Protein AF-A0A1Q7KGK0-F1 (afdb_monomer_lite)

Secondary structure (DSSP, 8-state):
-HHHHHHHHTTTTSSSPPP-PPTT--HHHHHHHHHHHHHHHHHHTTSSSEEEEPPHHHHHHHHHHHHHS-TTTS---EEEEEEEEEETTEEEEEEEEEE-SSSS--GGGG-HHHHHHHHHTT-EEEEEEEE----TTS----SS--HHHHHHHHHHHHHH---EEEEE-SSEEEEEETTGGGGS---

Structure (mmCIF, N/CA/C/O backbone):
data_AF-A0A1Q7KGK0-F1
#
_entry.id   AF-A0A1Q7KGK0-F1
#
loop_
_atom_site.group_PDB
_atom_site.id
_atom_site.type_symbol
_atom_site.label_atom_id
_atom_site.label_alt_id
_atom_site.label_comp_id
_atom_site.label_asym_id
_atom_site.label_entity_id
_atom_site.label_seq_id
_atom_site.pdbx_PDB_ins_code
_atom_site.Cartn_x
_atom_site.Cartn_y
_atom_site.Cartn_z
_atom_site.occupancy
_atom_site.B_iso_or_equiv
_atom_site.auth_seq_id
_atom_site.auth_comp_id
_atom_site.auth_asym_id
_atom_site.auth_atom_id
_atom_site.pdbx_PDB_model_num
ATOM 1 N N . MET A 1 1 ? 0.366 -22.946 -4.680 1.00 57.34 1 MET A N 1
ATOM 2 C CA . MET A 1 1 ? 1.696 -23.559 -4.911 1.00 57.34 1 MET A CA 1
ATOM 3 C C . MET A 1 1 ? 2.312 -23.062 -6.219 1.00 57.34 1 MET A C 1
ATOM 5 O O . MET A 1 1 ? 3.411 -22.537 -6.156 1.00 57.34 1 MET A O 1
ATOM 9 N N . ALA A 1 2 ? 1.596 -23.115 -7.354 1.00 75.25 2 ALA A N 1
ATOM 10 C CA . ALA A 1 2 ? 2.107 -22.669 -8.661 1.00 75.25 2 ALA A CA 1
ATOM 11 C C . ALA A 1 2 ? 2.551 -21.191 -8.713 1.00 75.25 2 ALA A C 1
ATOM 13 O O . ALA A 1 2 ? 3.660 -20.927 -9.153 1.00 75.25 2 ALA A O 1
ATOM 14 N N . TYR A 1 3 ? 1.754 -20.249 -8.180 1.00 74.06 3 TYR A N 1
ATOM 15 C CA . TYR A 1 3 ? 2.103 -18.814 -8.176 1.00 74.06 3 TYR A CA 1
ATOM 16 C C . TYR A 1 3 ? 3.475 -18.539 -7.546 1.00 74.06 3 TYR A C 1
ATOM 18 O O . TYR A 1 3 ? 4.350 -17.968 -8.183 1.00 74.06 3 TYR A O 1
ATOM 26 N N . ARG A 1 4 ? 3.695 -19.018 -6.314 1.00 76.31 4 ARG A N 1
ATOM 27 C CA . ARG A 1 4 ? 4.950 -18.804 -5.575 1.00 76.31 4 ARG A CA 1
ATOM 28 C C . ARG A 1 4 ? 6.170 -19.429 -6.257 1.00 76.31 4 ARG A C 1
ATOM 30 O O . ARG A 1 4 ? 7.258 -18.890 -6.120 1.00 76.31 4 ARG A O 1
ATOM 37 N N . ALA A 1 5 ? 6.006 -20.569 -6.925 1.00 81.12 5 ALA A N 1
ATOM 38 C CA . ALA A 1 5 ? 7.095 -21.188 -7.672 1.00 81.12 5 ALA A CA 1
ATOM 39 C C . ALA A 1 5 ? 7.421 -20.377 -8.935 1.00 81.12 5 ALA A C 1
ATOM 41 O O . ALA A 1 5 ? 8.572 -20.013 -9.130 1.00 81.12 5 ALA A O 1
ATOM 42 N N . ALA A 1 6 ? 6.401 -20.010 -9.715 1.00 77.56 6 ALA A N 1
ATOM 43 C CA . ALA A 1 6 ? 6.576 -19.262 -10.957 1.00 77.56 6 ALA A CA 1
ATOM 44 C C . ALA A 1 6 ? 7.206 -17.884 -10.726 1.00 77.56 6 ALA A C 1
ATOM 46 O O . ALA A 1 6 ? 8.175 -17.536 -11.385 1.00 77.56 6 ALA A O 1
ATOM 47 N N . ILE A 1 7 ? 6.720 -17.114 -9.7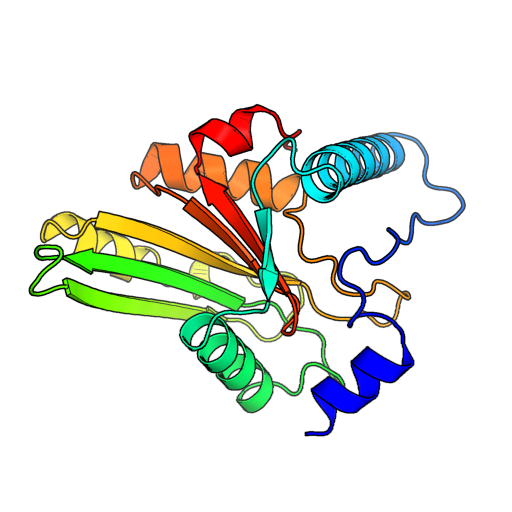46 1.00 78.62 7 ILE A N 1
ATOM 48 C CA . ILE A 1 7 ? 7.296 -15.783 -9.518 1.00 78.62 7 ILE A CA 1
ATOM 49 C C . ILE A 1 7 ? 8.686 -15.838 -8.860 1.00 78.62 7 ILE A C 1
ATOM 51 O O . ILE A 1 7 ? 9.450 -14.891 -8.997 1.00 78.62 7 ILE A O 1
ATOM 55 N N . ARG A 1 8 ? 9.046 -16.961 -8.214 1.00 83.50 8 ARG A N 1
ATOM 56 C CA . ARG A 1 8 ? 10.419 -17.219 -7.750 1.00 83.50 8 ARG A CA 1
ATOM 57 C C . ARG A 1 8 ? 11.384 -17.463 -8.912 1.00 83.50 8 ARG A C 1
ATOM 59 O O . ARG A 1 8 ? 12.517 -17.018 -8.875 1.00 83.50 8 ARG A O 1
ATOM 66 N N . GLU A 1 9 ? 10.958 -18.182 -9.946 1.00 83.00 9 GLU A N 1
ATOM 67 C CA . GLU A 1 9 ? 11.803 -18.401 -11.131 1.00 83.00 9 GLU A CA 1
ATOM 68 C C . GLU A 1 9 ? 12.126 -17.089 -11.864 1.00 83.00 9 GLU A C 1
ATOM 70 O O . GLU A 1 9 ? 13.158 -16.988 -12.523 1.00 83.00 9 GLU A 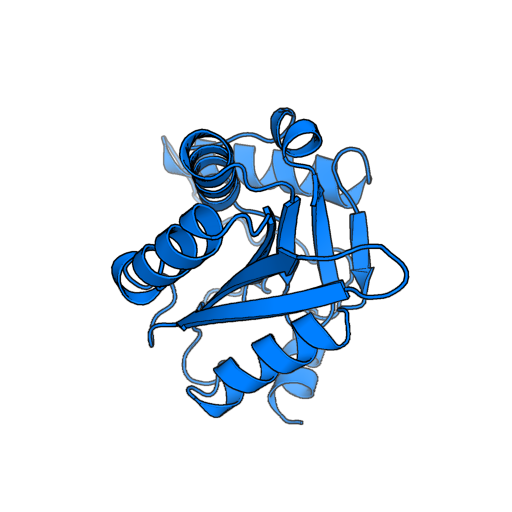O 1
ATOM 75 N N . GLU A 1 10 ? 11.270 -16.078 -11.715 1.00 79.06 10 GLU A N 1
ATOM 76 C CA . GLU A 1 10 ? 11.425 -14.763 -12.338 1.00 79.06 10 GLU A CA 1
ATOM 77 C C . GLU A 1 10 ? 12.155 -13.726 -11.456 1.00 79.06 10 GLU A C 1
ATOM 79 O O . GLU A 1 10 ? 12.382 -12.608 -11.913 1.00 79.06 10 GLU A O 1
ATOM 84 N N . GLY A 1 11 ? 12.538 -14.064 -10.216 1.00 82.12 11 GLY A N 1
ATOM 85 C CA . GLY A 1 11 ? 13.251 -13.154 -9.305 1.00 82.12 11 GLY A CA 1
ATOM 86 C C . GLY A 1 11 ? 12.351 -12.198 -8.509 1.00 82.12 11 GLY A C 1
ATOM 87 O O . GLY A 1 11 ? 12.836 -11.288 -7.838 1.00 82.12 11 GLY A O 1
ATOM 88 N N . ALA A 1 12 ? 11.025 -12.363 -8.555 1.00 80.38 12 ALA A N 1
ATOM 89 C CA . ALA A 1 12 ? 10.094 -11.528 -7.786 1.00 80.38 12 ALA A CA 1
ATOM 90 C C . ALA A 1 12 ? 10.065 -11.872 -6.282 1.00 80.38 12 ALA A C 1
ATOM 92 O O . ALA A 1 12 ? 9.491 -11.140 -5.473 1.00 80.38 12 ALA A O 1
ATOM 93 N N . GLU A 1 13 ? 10.678 -12.986 -5.886 1.00 84.75 13 GLU A N 1
ATOM 94 C CA . GLU A 1 13 ? 10.977 -13.324 -4.498 1.00 84.75 13 GLU A CA 1
ATOM 95 C C . GLU A 1 13 ? 12.211 -12.594 -3.959 1.00 84.75 13 GLU A C 1
ATOM 97 O O . GLU A 1 13 ? 12.557 -12.775 -2.793 1.00 84.75 13 GLU A O 1
ATOM 102 N N . GLU A 1 14 ? 12.902 -11.789 -4.763 1.00 89.06 14 GLU A N 1
ATOM 103 C CA . GLU A 1 14 ? 13.926 -10.909 -4.224 1.00 89.06 14 GLU A CA 1
ATOM 104 C C . GLU A 1 14 ? 13.301 -9.917 -3.239 1.00 89.06 14 GLU A C 1
ATOM 106 O O . GLU A 1 14 ? 12.181 -9.433 -3.405 1.00 89.06 14 GLU A O 1
ATOM 111 N N . ARG A 1 15 ? 14.051 -9.572 -2.188 1.00 88.56 15 ARG A N 1
ATOM 112 C CA . ARG A 1 15 ? 13.614 -8.538 -1.241 1.00 88.56 15 ARG A CA 1
ATOM 113 C C . ARG A 1 15 ? 13.568 -7.150 -1.896 1.00 88.56 15 ARG A C 1
ATOM 115 O O . ARG A 1 15 ? 12.776 -6.314 -1.472 1.00 88.56 15 ARG A O 1
ATOM 122 N N . TYR A 1 16 ? 14.421 -6.916 -2.895 1.00 92.00 16 TYR A N 1
ATOM 123 C CA . TYR A 1 16 ? 14.601 -5.632 -3.579 1.00 92.00 16 TYR A CA 1
ATOM 124 C C . TYR A 1 16 ? 14.643 -5.820 -5.108 1.00 92.00 16 TYR A C 1
ATOM 126 O O . TYR A 1 16 ? 15.679 -5.554 -5.722 1.00 92.00 16 TYR A O 1
ATOM 134 N N . PRO A 1 17 ? 13.553 -6.297 -5.736 1.00 89.06 17 PRO A N 1
ATOM 135 C CA . PRO A 1 17 ? 13.549 -6.573 -7.166 1.00 89.06 17 PRO A CA 1
ATOM 136 C C . PRO A 1 17 ? 13.798 -5.287 -7.966 1.00 89.06 17 PRO A C 1
ATOM 138 O O . PRO A 1 17 ? 13.355 -4.194 -7.591 1.00 89.06 17 PRO A O 1
ATOM 141 N N . ALA A 1 18 ? 14.524 -5.403 -9.075 1.00 86.38 18 ALA A N 1
ATOM 142 C CA . ALA A 1 18 ? 14.851 -4.255 -9.913 1.00 86.38 18 ALA A CA 1
ATOM 143 C C . ALA A 1 18 ? 13.594 -3.650 -10.567 1.00 86.38 18 ALA A C 1
ATOM 145 O O . ALA A 1 18 ? 12.710 -4.359 -11.049 1.00 86.38 18 ALA A O 1
ATOM 146 N N . LEU A 1 19 ? 13.539 -2.317 -10.635 1.00 85.06 19 LEU A N 1
ATOM 147 C CA . LEU A 1 19 ? 12.501 -1.614 -11.386 1.00 85.06 19 LEU A CA 1
ATOM 148 C C . LEU A 1 19 ? 12.754 -1.758 -12.888 1.00 85.06 19 LEU A C 1
ATOM 150 O O . LEU A 1 19 ? 13.744 -1.242 -13.410 1.00 85.06 19 LEU A O 1
ATOM 154 N N . ALA A 1 20 ? 11.834 -2.420 -13.588 1.00 82.12 20 ALA A N 1
ATOM 155 C CA . ALA A 1 20 ? 11.858 -2.535 -15.041 1.00 82.12 20 ALA A CA 1
ATOM 156 C C . ALA A 1 20 ? 11.427 -1.208 -15.693 1.00 82.12 20 ALA A C 1
ATOM 158 O O . ALA A 1 20 ? 10.261 -1.015 -16.035 1.00 82.12 20 ALA A O 1
ATOM 159 N N . VAL A 1 21 ? 12.367 -0.271 -15.849 1.00 80.06 21 VAL A N 1
ATOM 160 C CA . VAL A 1 21 ? 12.117 1.001 -16.542 1.00 80.06 21 VAL A CA 1
ATOM 161 C C . VAL A 1 21 ? 12.087 0.761 -18.061 1.00 80.06 21 VAL A C 1
ATOM 163 O O . VAL A 1 21 ? 13.085 0.287 -18.611 1.00 80.06 21 VAL A O 1
ATOM 166 N N . PRO A 1 22 ? 10.995 1.102 -18.773 1.00 78.50 22 PRO A N 1
ATOM 167 C CA . PRO A 1 22 ? 10.908 0.903 -20.217 1.00 78.50 22 PRO A CA 1
ATOM 168 C C . PRO A 1 22 ? 11.978 1.686 -20.988 1.00 78.50 22 PRO A C 1
ATOM 170 O O . PRO A 1 22 ? 12.167 2.891 -20.784 1.00 78.50 22 PRO A O 1
ATOM 173 N N . THR A 1 23 ? 12.637 1.025 -21.940 1.00 73.94 23 THR A N 1
ATOM 174 C CA . THR A 1 23 ? 13.551 1.672 -22.887 1.00 73.94 23 THR A CA 1
ATOM 175 C C . THR A 1 23 ? 12.777 2.661 -23.764 1.00 73.94 23 THR A C 1
ATOM 177 O O . THR A 1 23 ? 11.865 2.289 -24.494 1.00 73.94 23 THR A O 1
ATOM 180 N N . GLY A 1 24 ? 13.128 3.949 -23.685 1.00 71.56 24 GLY A N 1
ATOM 181 C CA . GLY A 1 24 ? 12.485 5.012 -24.471 1.00 71.56 24 GLY A CA 1
ATOM 182 C C . GLY A 1 24 ? 11.398 5.812 -23.743 1.00 71.56 24 GLY A C 1
ATOM 183 O O . GLY A 1 24 ? 10.710 6.612 -24.381 1.00 71.56 24 GLY A O 1
ATOM 184 N N . ALA A 1 25 ? 11.248 5.656 -22.423 1.00 73.81 25 ALA A N 1
ATOM 185 C CA . ALA A 1 25 ? 10.424 6.571 -21.635 1.00 73.81 25 ALA A CA 1
ATOM 186 C C . ALA A 1 25 ? 10.874 8.031 -21.853 1.00 73.81 25 ALA A C 1
ATOM 188 O O . ALA A 1 25 ? 12.032 8.381 -21.631 1.00 73.81 25 ALA A O 1
ATOM 189 N N . SER A 1 26 ? 9.955 8.888 -22.298 1.00 74.88 26 SER A N 1
ATOM 190 C CA . SER A 1 26 ? 10.211 10.303 -22.588 1.00 74.88 26 SER A CA 1
ATOM 191 C C . SER A 1 26 ? 9.050 11.182 -22.117 1.00 74.88 26 SER A C 1
ATOM 193 O O . SER A 1 26 ? 7.959 10.686 -21.818 1.00 74.88 26 SER A O 1
ATOM 195 N N . GLY A 1 27 ? 9.294 12.491 -22.010 1.00 79.44 27 GLY A N 1
ATOM 196 C CA . GLY A 1 27 ? 8.279 13.458 -21.586 1.00 79.44 27 GLY A CA 1
ATOM 197 C C . GLY A 1 27 ? 7.680 13.133 -20.203 1.00 79.44 27 GLY A C 1
ATOM 198 O O . GLY A 1 27 ? 8.406 12.660 -19.327 1.00 79.44 27 GLY A O 1
ATOM 199 N N . PRO A 1 28 ? 6.366 13.340 -19.995 1.00 75.94 28 PRO A N 1
ATOM 200 C CA . PRO A 1 28 ? 5.701 13.099 -18.708 1.00 75.94 28 PRO A CA 1
ATOM 201 C C . PRO A 1 28 ? 5.858 11.672 -18.164 1.00 75.94 28 PRO A C 1
ATOM 203 O O . PRO A 1 28 ? 5.928 11.481 -16.952 1.00 75.94 28 PRO A O 1
ATOM 206 N N . ASN A 1 29 ? 5.976 10.671 -19.041 1.00 81.25 29 ASN A N 1
ATOM 207 C CA . ASN A 1 29 ? 6.182 9.283 -18.623 1.00 81.25 29 ASN A CA 1
ATOM 208 C C . ASN A 1 29 ? 7.568 9.083 -17.997 1.00 81.25 29 ASN A C 1
ATOM 210 O O . ASN A 1 29 ? 7.702 8.325 -17.043 1.00 81.25 29 ASN A O 1
ATOM 214 N N . ALA A 1 30 ? 8.600 9.781 -18.485 1.00 86.38 30 ALA A N 1
ATOM 215 C CA . ALA A 1 30 ? 9.936 9.712 -17.890 1.00 86.38 30 ALA A CA 1
ATOM 216 C C . ALA A 1 30 ? 9.971 10.296 -16.470 1.00 86.38 30 ALA A C 1
ATOM 218 O O . ALA A 1 30 ? 10.713 9.805 -15.619 1.00 86.38 30 ALA A O 1
ATOM 219 N N . ASP A 1 31 ? 9.161 11.322 -16.202 1.00 89.31 31 ASP A N 1
ATOM 220 C CA . ASP A 1 31 ? 9.062 11.916 -14.870 1.00 89.31 31 ASP A CA 1
ATOM 221 C C . ASP A 1 31 ? 8.403 10.964 -13.867 1.00 89.31 31 ASP A C 1
ATOM 223 O O . ASP A 1 31 ? 8.865 10.885 -12.730 1.00 89.31 31 ASP A O 1
ATOM 227 N N . VAL A 1 32 ? 7.389 10.197 -14.292 1.00 90.88 32 VAL A N 1
ATOM 228 C CA . VAL A 1 32 ? 6.800 9.127 -13.469 1.00 90.88 32 VAL A CA 1
ATOM 229 C C . VAL A 1 32 ? 7.876 8.112 -13.097 1.00 90.88 32 VAL A C 1
ATOM 231 O O . VAL A 1 32 ? 8.134 7.920 -11.917 1.00 90.88 32 VAL A O 1
ATOM 234 N N . TRP A 1 33 ? 8.596 7.544 -14.071 1.00 91.12 33 TRP A N 1
ATOM 235 C CA . TRP A 1 33 ? 9.630 6.537 -13.785 1.00 91.12 33 TRP A CA 1
ATOM 236 C C . TRP A 1 33 ? 10.780 7.059 -12.918 1.00 91.12 33 TRP A C 1
ATOM 238 O O . TRP A 1 33 ? 11.342 6.304 -12.121 1.00 91.12 33 TRP A O 1
ATOM 248 N N . ARG A 1 34 ? 11.135 8.344 -13.041 1.00 93.00 34 ARG A N 1
ATOM 249 C CA . ARG A 1 34 ? 12.127 8.983 -12.162 1.00 93.00 34 ARG A CA 1
ATOM 250 C C . ARG A 1 34 ? 11.634 9.036 -10.719 1.00 93.00 34 ARG A C 1
ATOM 252 O O . ARG A 1 34 ? 12.421 8.821 -9.799 1.00 93.00 34 ARG A O 1
ATOM 259 N N . ASP A 1 35 ? 10.355 9.324 -10.529 1.00 95.25 35 ASP A N 1
ATOM 260 C CA . ASP A 1 35 ? 9.739 9.401 -9.212 1.00 95.25 35 ASP A CA 1
ATOM 261 C C . ASP A 1 35 ? 9.512 8.010 -8.605 1.00 95.25 35 ASP A C 1
ATOM 263 O O . ASP A 1 35 ? 9.795 7.829 -7.423 1.00 95.25 35 ASP A O 1
ATOM 267 N N . GLU A 1 36 ? 9.134 7.015 -9.415 1.00 94.62 36 GLU A N 1
ATOM 268 C CA . GLU A 1 36 ? 9.095 5.602 -9.005 1.00 94.62 36 GLU A CA 1
ATOM 269 C C . GLU A 1 36 ? 10.479 5.118 -8.553 1.00 94.62 36 GLU A C 1
ATOM 271 O O . GLU A 1 36 ? 10.637 4.553 -7.473 1.00 94.62 36 GLU A O 1
ATOM 276 N N . SER A 1 37 ? 11.520 5.415 -9.340 1.00 94.94 37 SER A N 1
ATOM 277 C CA . SER A 1 37 ? 12.903 5.065 -8.988 1.00 94.94 37 SER A CA 1
ATOM 278 C C . SER A 1 37 ? 13.348 5.735 -7.685 1.00 94.94 37 SER A C 1
ATOM 280 O O . SER A 1 37 ? 14.022 5.111 -6.870 1.00 94.94 37 SER A O 1
ATOM 282 N N . PHE A 1 38 ? 12.962 6.998 -7.473 1.00 96.56 38 PHE A N 1
ATOM 283 C CA . PHE A 1 38 ? 13.249 7.726 -6.238 1.00 96.56 38 PHE A CA 1
ATOM 284 C C . PHE A 1 38 ? 12.552 7.094 -5.025 1.00 96.56 38 PHE A C 1
ATOM 286 O O . PHE A 1 38 ? 13.185 6.910 -3.987 1.00 96.56 38 PHE A O 1
ATOM 293 N N . ASN A 1 39 ? 11.272 6.735 -5.153 1.00 97.62 39 ASN A N 1
ATOM 294 C CA . ASN A 1 39 ? 10.523 6.078 -4.082 1.00 97.62 39 ASN A CA 1
ATOM 295 C C . ASN A 1 39 ? 11.127 4.713 -3.730 1.00 97.62 39 ASN A C 1
ATOM 297 O O . ASN A 1 39 ? 11.331 4.424 -2.549 1.00 97.62 39 ASN A O 1
ATOM 301 N N . ASN A 1 40 ? 11.479 3.917 -4.744 1.00 96.38 40 ASN A N 1
ATOM 302 C CA . ASN A 1 40 ? 12.128 2.621 -4.559 1.00 96.38 40 ASN A CA 1
ATOM 303 C C . ASN A 1 40 ? 13.476 2.756 -3.847 1.00 96.38 40 ASN A C 1
ATOM 305 O O . ASN A 1 40 ? 13.731 2.011 -2.908 1.00 96.38 40 ASN A O 1
ATOM 309 N N . ASP A 1 41 ? 14.316 3.724 -4.229 1.00 96.94 41 ASP A N 1
ATOM 310 C CA . ASP A 1 41 ? 15.611 3.949 -3.572 1.00 96.94 41 ASP A CA 1
ATOM 311 C C . ASP A 1 41 ? 15.448 4.291 -2.080 1.00 96.94 41 ASP A C 1
ATOM 313 O O . ASP A 1 41 ? 16.135 3.712 -1.235 1.00 96.94 41 ASP A O 1
ATOM 317 N N . LEU A 1 42 ? 14.493 5.163 -1.731 1.00 97.94 42 LEU A N 1
ATOM 318 C CA . LEU A 1 42 ? 14.215 5.498 -0.330 1.00 97.94 42 LEU A CA 1
ATOM 319 C C . LEU A 1 42 ? 13.705 4.294 0.473 1.00 97.94 42 LEU A C 1
ATOM 321 O O . LEU A 1 42 ? 14.150 4.086 1.605 1.00 97.94 42 LEU A O 1
ATOM 325 N N . ALA A 1 43 ? 12.801 3.496 -0.100 1.00 97.31 43 ALA A N 1
ATOM 326 C CA . ALA A 1 43 ? 12.266 2.305 0.554 1.00 97.31 43 ALA A CA 1
ATOM 327 C C . ALA A 1 43 ? 13.333 1.207 0.711 1.00 97.31 43 ALA A C 1
ATOM 329 O O . ALA A 1 43 ? 13.487 0.635 1.790 1.00 97.31 43 ALA A O 1
ATOM 330 N N . TYR A 1 44 ? 14.123 0.938 -0.332 1.00 96.94 44 TYR A N 1
ATOM 331 C CA . TYR A 1 44 ? 15.149 -0.113 -0.335 1.00 96.94 44 TYR A CA 1
ATOM 332 C C . TYR A 1 44 ? 16.302 0.189 0.623 1.00 96.94 44 TYR A C 1
ATOM 334 O O . TYR A 1 44 ? 16.864 -0.727 1.225 1.00 96.94 44 TYR A O 1
ATOM 342 N N . ARG A 1 45 ? 16.629 1.471 0.826 1.00 96.12 45 ARG A N 1
ATOM 343 C CA . ARG A 1 45 ? 17.607 1.907 1.835 1.00 96.12 45 ARG A CA 1
ATOM 344 C C . ARG A 1 45 ? 17.044 1.954 3.258 1.00 96.12 45 ARG A C 1
ATOM 346 O O . ARG A 1 45 ? 17.801 2.238 4.181 1.00 96.12 45 ARG A O 1
ATOM 353 N N . GLY A 1 46 ? 15.744 1.708 3.443 1.00 95.94 46 GLY A N 1
ATOM 354 C CA . GLY A 1 46 ? 15.073 1.811 4.742 1.00 95.94 46 GLY A CA 1
ATOM 355 C C . GLY A 1 46 ? 14.976 3.245 5.270 1.00 95.94 46 GLY A C 1
ATOM 356 O O . GLY A 1 46 ? 14.894 3.446 6.478 1.00 95.94 46 GLY A O 1
ATOM 357 N N . VAL A 1 47 ? 15.028 4.247 4.385 1.00 97.50 47 VAL A N 1
ATOM 358 C CA . VAL A 1 47 ? 14.840 5.661 4.756 1.00 97.50 47 VAL A CA 1
ATOM 359 C C . VAL A 1 47 ? 13.360 5.960 4.996 1.00 97.50 47 VAL A C 1
ATOM 361 O O . VAL A 1 47 ? 13.029 6.776 5.852 1.00 97.50 47 VAL A O 1
ATOM 364 N N . VAL A 1 48 ? 12.474 5.301 4.244 1.00 97.62 48 VAL A N 1
ATOM 365 C CA . VAL A 1 48 ? 11.020 5.386 4.409 1.00 97.62 48 VAL A CA 1
ATOM 366 C C . VAL A 1 48 ? 10.456 3.984 4.557 1.00 97.62 48 VAL A C 1
ATOM 368 O O . VAL A 1 48 ? 10.659 3.155 3.670 1.00 97.62 48 VAL A O 1
ATOM 371 N N . GLY A 1 49 ? 9.701 3.746 5.631 1.00 97.19 49 GLY A N 1
ATOM 372 C CA . GLY A 1 49 ? 9.073 2.455 5.882 1.00 97.19 49 GLY A CA 1
ATOM 373 C C . GLY A 1 49 ? 10.074 1.311 6.024 1.00 97.19 49 GLY A C 1
ATOM 374 O O . GLY A 1 49 ? 11.282 1.500 6.177 1.00 97.19 49 GLY A O 1
ATOM 375 N N . ALA A 1 50 ? 9.554 0.091 5.962 1.00 97.56 50 ALA A N 1
ATOM 376 C CA . ALA A 1 50 ? 10.364 -1.116 5.984 1.00 97.56 50 ALA A CA 1
ATOM 377 C C . ALA A 1 50 ? 9.800 -2.171 5.036 1.00 97.56 50 ALA A C 1
ATOM 379 O O . ALA A 1 50 ? 8.592 -2.385 4.989 1.00 97.56 50 ALA A O 1
ATOM 380 N N . ILE A 1 51 ? 10.689 -2.874 4.329 1.00 97.69 51 ILE A N 1
ATOM 381 C CA . ILE A 1 51 ? 10.343 -4.065 3.547 1.00 97.69 51 ILE A CA 1
ATOM 382 C C . ILE A 1 51 ? 10.707 -5.297 4.364 1.00 97.69 51 ILE A C 1
ATOM 384 O O . ILE A 1 51 ? 11.887 -5.537 4.649 1.00 97.69 51 ILE A O 1
ATOM 388 N N . GLY A 1 52 ? 9.705 -6.088 4.728 1.00 96.50 52 GLY A N 1
ATOM 389 C CA . GLY A 1 52 ? 9.860 -7.330 5.482 1.00 96.50 52 GLY A CA 1
ATOM 390 C C . GLY A 1 52 ? 9.115 -8.496 4.833 1.00 96.50 52 GLY A C 1
ATOM 391 O O . GLY A 1 52 ? 8.377 -8.289 3.870 1.00 96.50 52 GLY A O 1
ATOM 392 N N . PRO A 1 53 ? 9.308 -9.732 5.327 1.00 95.81 53 PRO A N 1
ATOM 393 C CA . PRO A 1 53 ? 8.486 -10.864 4.914 1.00 95.81 53 PRO A CA 1
ATOM 394 C C . PRO A 1 53 ? 6.997 -10.561 5.104 1.00 95.81 53 PRO A C 1
ATOM 396 O O . PRO A 1 53 ? 6.609 -9.887 6.059 1.00 95.81 53 PRO A O 1
ATOM 399 N N . ILE A 1 54 ? 6.166 -11.073 4.200 1.00 94.69 54 ILE A N 1
ATOM 400 C CA . ILE A 1 54 ? 4.711 -10.937 4.270 1.00 94.69 54 ILE A CA 1
ATOM 401 C C . ILE A 1 54 ? 4.169 -11.470 5.603 1.00 94.69 54 ILE A C 1
ATOM 403 O O . ILE A 1 54 ? 4.588 -12.526 6.084 1.00 94.69 54 ILE A O 1
ATOM 407 N N . THR A 1 55 ? 3.223 -10.744 6.201 1.00 95.75 55 THR A N 1
ATOM 408 C CA . THR A 1 55 ? 2.561 -11.196 7.431 1.00 95.75 55 THR A CA 1
ATOM 409 C C . THR A 1 55 ? 1.516 -12.275 7.130 1.00 95.75 55 THR A C 1
ATOM 411 O O . THR A 1 55 ? 1.070 -12.426 5.992 1.00 95.75 55 THR A O 1
ATOM 414 N N . CYS A 1 56 ? 1.087 -13.033 8.146 1.00 96.25 56 CYS A N 1
ATOM 415 C CA . CYS A 1 56 ? 0.085 -14.088 7.957 1.00 96.25 56 CYS A CA 1
ATOM 416 C C . CYS A 1 56 ? -1.229 -13.554 7.367 1.00 96.25 56 CYS A C 1
ATOM 418 O O . CYS A 1 56 ? -1.777 -14.171 6.457 1.00 96.25 56 CYS A O 1
ATOM 420 N N . LEU A 1 57 ? -1.720 -12.408 7.854 1.00 95.88 57 LEU A N 1
ATOM 421 C CA . LEU A 1 57 ? -2.960 -11.817 7.351 1.00 95.88 57 LEU A CA 1
ATOM 422 C C . LEU A 1 57 ? -2.799 -11.335 5.903 1.00 95.88 57 LEU A C 1
ATOM 424 O O . LEU A 1 57 ? -3.616 -11.690 5.057 1.00 95.88 57 LEU A O 1
ATOM 428 N N . ASP A 1 58 ? -1.715 -10.623 5.588 1.00 96.12 58 ASP A N 1
ATOM 429 C CA . ASP A 1 58 ? -1.450 -10.156 4.220 1.00 96.12 58 ASP A CA 1
ATOM 430 C C . ASP A 1 58 ? -1.344 -11.342 3.240 1.00 96.12 58 ASP A C 1
ATOM 432 O O . ASP A 1 58 ? -1.869 -11.294 2.128 1.00 96.12 58 ASP A O 1
ATOM 436 N N . ALA A 1 59 ? -0.731 -12.453 3.672 1.00 95.12 59 ALA A N 1
ATOM 437 C CA . ALA A 1 59 ? -0.622 -13.675 2.879 1.00 95.12 59 ALA A CA 1
ATOM 438 C C . ALA A 1 59 ? -1.976 -14.357 2.636 1.00 95.12 59 ALA A C 1
ATOM 440 O O . ALA A 1 59 ? -2.195 -14.880 1.542 1.00 95.12 59 ALA A O 1
ATOM 441 N N . LEU A 1 60 ? -2.879 -14.349 3.622 1.00 96.12 60 LEU A N 1
ATOM 442 C CA . LEU A 1 60 ? -4.242 -14.863 3.463 1.00 96.12 60 LEU A CA 1
ATOM 443 C C . LEU A 1 60 ? -5.044 -14.015 2.472 1.00 96.12 60 LEU A C 1
ATOM 445 O O . LEU A 1 60 ? -5.713 -14.570 1.605 1.00 96.12 60 LEU A O 1
ATOM 449 N N . LEU A 1 61 ? -4.933 -12.687 2.550 1.00 96.38 61 LEU A N 1
ATOM 450 C CA . LEU A 1 61 ? -5.618 -11.766 1.636 1.00 96.38 61 LEU A CA 1
ATOM 451 C C . LEU A 1 61 ? -5.084 -11.893 0.205 1.00 96.38 61 LEU A C 1
ATOM 453 O O . LEU A 1 61 ? -5.859 -11.968 -0.746 1.00 96.38 61 LEU A O 1
ATOM 457 N N . PHE A 1 62 ? -3.767 -12.028 0.052 1.00 93.75 62 PHE A N 1
ATOM 458 C CA . PHE A 1 62 ? -3.153 -12.299 -1.244 1.00 93.75 62 PHE A CA 1
ATOM 459 C C . PHE A 1 62 ? -3.606 -13.647 -1.829 1.00 93.75 62 PHE A C 1
ATOM 461 O O . PHE A 1 62 ? -3.925 -13.751 -3.015 1.00 93.75 62 PHE A O 1
ATOM 468 N N . ALA A 1 63 ? -3.659 -14.693 -0.998 1.00 92.44 63 ALA A N 1
ATOM 469 C CA . ALA A 1 63 ? -4.137 -16.008 -1.411 1.00 92.44 63 ALA A CA 1
ATOM 470 C C . ALA A 1 63 ? -5.623 -15.987 -1.800 1.00 92.44 63 ALA A C 1
ATOM 472 O O . ALA A 1 63 ? -5.996 -16.668 -2.755 1.00 92.44 63 ALA A O 1
ATOM 473 N N . GLN A 1 64 ? -6.441 -15.189 -1.107 1.00 94.44 64 GLN A N 1
ATOM 474 C CA . GLN A 1 64 ? -7.853 -14.996 -1.426 1.00 94.44 64 GLN A CA 1
ATOM 475 C C . GLN A 1 64 ? -8.035 -14.414 -2.830 1.00 94.44 64 GLN A C 1
ATOM 477 O O . GLN A 1 64 ? -8.860 -14.922 -3.590 1.00 94.44 64 GLN A O 1
ATOM 482 N N . GLU A 1 65 ? -7.248 -13.402 -3.211 1.00 93.31 65 GLU A N 1
ATOM 483 C CA . GLU A 1 65 ? -7.314 -12.873 -4.576 1.00 93.31 65 GLU A CA 1
ATOM 484 C C . GLU A 1 65 ? -6.865 -13.911 -5.601 1.00 93.31 65 GLU A C 1
ATOM 486 O O . GLU A 1 65 ? -7.575 -14.171 -6.567 1.00 93.31 65 GLU A O 1
ATOM 491 N N . ASN A 1 66 ? -5.740 -14.591 -5.357 1.00 90.31 66 ASN A N 1
ATOM 492 C CA . ASN A 1 66 ? -5.260 -15.623 -6.277 1.00 90.31 66 ASN A CA 1
ATOM 493 C C . ASN A 1 66 ? -6.242 -16.805 -6.429 1.00 90.31 66 ASN A C 1
ATOM 495 O O . ASN A 1 66 ? -6.224 -17.494 -7.447 1.00 90.31 66 ASN A O 1
ATOM 499 N N . ALA A 1 67 ? -7.074 -17.073 -5.418 1.00 91.62 67 ALA A N 1
ATOM 500 C CA . ALA A 1 67 ? -8.133 -18.077 -5.490 1.00 91.62 67 ALA A CA 1
ATOM 501 C C . ALA A 1 67 ? -9.354 -17.593 -6.293 1.00 91.62 67 ALA A C 1
ATOM 503 O O . ALA A 1 67 ? -10.011 -18.408 -6.937 1.00 91.62 67 ALA A O 1
ATOM 504 N N . ARG A 1 68 ? -9.653 -16.285 -6.274 1.00 92.81 68 ARG A N 1
ATOM 505 C CA . ARG A 1 68 ? -10.704 -15.667 -7.103 1.00 92.81 68 ARG A CA 1
ATOM 506 C C . ARG A 1 68 ? -10.287 -15.590 -8.568 1.00 92.81 68 ARG A C 1
ATOM 508 O O . ARG A 1 68 ? -11.070 -15.929 -9.453 1.00 92.81 68 ARG A O 1
ATOM 515 N N . VAL A 1 69 ? -9.067 -15.120 -8.812 1.00 90.81 69 VAL A N 1
ATOM 516 C CA . VAL A 1 69 ? -8.478 -14.930 -10.134 1.00 90.81 69 VAL A CA 1
ATOM 517 C C . VAL A 1 69 ? -7.016 -15.379 -10.084 1.00 90.81 69 VAL A C 1
ATOM 519 O O . VAL A 1 69 ? -6.222 -14.753 -9.383 1.00 90.81 69 VAL A O 1
ATOM 522 N N . PRO A 1 70 ? -6.624 -16.441 -10.815 1.00 89.00 70 PRO A N 1
ATOM 523 C CA . PRO A 1 70 ? -5.232 -16.876 -10.860 1.00 89.00 70 PRO A CA 1
ATOM 524 C C . PRO A 1 70 ? -4.321 -15.764 -11.394 1.00 89.00 70 PRO A C 1
ATOM 526 O O . PRO A 1 70 ? -4.314 -15.466 -12.589 1.00 89.00 70 PRO A O 1
ATOM 529 N N . GLN A 1 71 ? -3.518 -15.165 -10.512 1.00 86.94 71 GLN A N 1
ATOM 530 C CA . GLN A 1 71 ? -2.750 -13.955 -10.835 1.00 86.94 71 GLN A CA 1
ATOM 531 C C . GLN A 1 71 ? -1.628 -14.199 -11.856 1.00 86.94 71 GLN A C 1
ATOM 533 O O . GLN A 1 71 ? -1.189 -13.264 -12.516 1.00 86.94 71 GLN A O 1
ATOM 538 N N . LEU A 1 72 ? -1.179 -15.453 -12.023 1.00 83.94 72 LEU A N 1
ATOM 539 C CA . LEU A 1 72 ? -0.237 -15.814 -13.093 1.00 83.94 72 LEU A CA 1
ATOM 540 C C . LEU A 1 72 ? -0.863 -15.706 -14.487 1.00 83.94 72 LEU A C 1
ATOM 542 O O . LEU A 1 72 ? -0.175 -15.371 -15.446 1.00 83.94 72 LEU A O 1
ATOM 546 N N . GLU A 1 73 ? -2.148 -16.040 -14.601 1.00 86.56 73 GLU A N 1
ATOM 547 C CA . GLU A 1 73 ? -2.864 -16.069 -15.878 1.00 86.56 73 GLU A CA 1
ATOM 548 C C . GLU A 1 73 ? -3.411 -14.687 -16.213 1.00 86.56 73 GLU A C 1
ATOM 550 O O . GLU A 1 73 ? -3.322 -14.219 -17.348 1.00 86.56 73 GLU A O 1
ATOM 555 N N . ARG A 1 74 ? -3.964 -14.025 -15.197 1.00 88.69 74 ARG A N 1
ATOM 556 C CA . ARG A 1 74 ? -4.515 -12.684 -15.295 1.00 88.69 74 ARG A CA 1
ATOM 557 C C . ARG A 1 74 ? -4.037 -11.888 -14.087 1.00 88.69 74 ARG A C 1
ATOM 559 O O . ARG A 1 74 ? -4.630 -12.032 -13.021 1.00 88.69 74 ARG A O 1
ATOM 566 N N . PRO A 1 75 ? -2.983 -11.071 -14.242 1.00 88.62 75 PRO A N 1
ATOM 567 C CA . PRO A 1 75 ? -2.537 -10.162 -13.199 1.00 88.62 75 PRO A CA 1
ATOM 568 C C . PRO A 1 75 ? -3.706 -9.298 -12.714 1.00 88.62 75 PRO A C 1
ATOM 570 O O . PRO A 1 75 ? -4.404 -8.682 -13.523 1.00 88.62 75 PRO A O 1
ATOM 573 N N . THR A 1 76 ? -3.944 -9.289 -11.405 1.00 91.44 76 THR A N 1
ATOM 574 C CA . THR A 1 76 ? -4.999 -8.496 -10.773 1.00 91.44 76 THR A CA 1
ATOM 575 C C . THR A 1 76 ? -4.496 -7.796 -9.533 1.00 91.44 76 THR A C 1
ATOM 577 O O . THR A 1 76 ? -3.547 -8.230 -8.871 1.00 91.44 76 THR A O 1
ATOM 580 N N . GLU A 1 77 ? -5.183 -6.709 -9.220 1.00 92.75 77 GLU A N 1
ATOM 581 C CA . GLU A 1 77 ? -4.961 -5.943 -8.014 1.00 92.75 77 GLU A CA 1
ATOM 582 C C . GLU A 1 77 ? -6.180 -5.999 -7.085 1.00 92.75 77 GLU A C 1
ATOM 584 O O . GLU A 1 77 ? -7.340 -5.985 -7.512 1.00 92.75 77 GLU A O 1
ATOM 589 N N . PHE A 1 78 ? -5.905 -6.040 -5.787 1.00 95.69 78 PHE A N 1
ATOM 590 C CA . PHE A 1 78 ? -6.873 -5.935 -4.711 1.00 95.69 78 PHE A CA 1
ATOM 591 C C . PHE A 1 78 ? -6.454 -4.851 -3.726 1.00 95.69 78 PHE A C 1
ATOM 593 O O . PHE A 1 78 ? -5.299 -4.431 -3.651 1.00 95.69 78 PHE A O 1
ATOM 600 N N . LEU A 1 79 ? -7.414 -4.431 -2.919 1.00 97.19 79 LEU A N 1
ATOM 601 C CA . LEU A 1 79 ? -7.199 -3.583 -1.769 1.00 97.19 79 LEU A CA 1
ATOM 602 C C . LEU A 1 79 ? -7.933 -4.177 -0.571 1.00 97.19 79 LEU A C 1
ATOM 604 O O . LEU A 1 79 ? -9.097 -4.561 -0.665 1.00 97.19 79 LEU A O 1
ATOM 608 N N . ALA A 1 80 ? -7.266 -4.228 0.573 1.00 98.31 80 ALA A N 1
ATOM 609 C CA . ALA A 1 80 ? -7.877 -4.598 1.837 1.00 98.31 80 ALA A CA 1
ATOM 610 C C . ALA A 1 80 ? -7.753 -3.438 2.826 1.00 98.31 80 ALA A C 1
ATOM 612 O O . ALA A 1 80 ? -6.651 -3.059 3.226 1.00 98.31 80 ALA A O 1
ATOM 613 N N . SER A 1 81 ? -8.892 -2.876 3.223 1.00 98.62 81 SER A N 1
ATOM 614 C CA . SER A 1 81 ? -8.956 -1.885 4.294 1.00 98.62 81 SER A CA 1
ATOM 615 C C . SER A 1 81 ? -9.050 -2.624 5.623 1.00 98.62 81 SER A C 1
ATOM 617 O O . SER A 1 81 ? -10.036 -3.321 5.865 1.00 98.62 81 SER A O 1
ATOM 619 N N . VAL A 1 82 ? -8.038 -2.489 6.478 1.00 98.44 82 VAL A N 1
ATOM 620 C CA . VAL A 1 82 ? -8.007 -3.129 7.794 1.00 98.44 82 VAL A CA 1
ATOM 621 C C . VAL A 1 82 ? -8.299 -2.089 8.862 1.00 98.44 82 VAL A C 1
ATOM 623 O O . VAL A 1 82 ? -7.545 -1.132 9.067 1.00 98.44 82 VAL A O 1
ATOM 626 N N . LEU A 1 83 ? -9.427 -2.280 9.534 1.00 98.50 83 LEU A N 1
ATOM 627 C CA . LEU A 1 83 ? -9.872 -1.465 10.649 1.00 98.50 83 LEU A CA 1
ATOM 628 C C . LEU A 1 83 ? -9.689 -2.232 11.947 1.00 98.50 83 LEU A C 1
ATOM 630 O O . LEU A 1 83 ? -9.789 -3.458 11.976 1.00 98.50 83 LEU A O 1
ATOM 634 N N . ARG A 1 84 ? -9.463 -1.490 13.025 1.00 96.94 84 ARG A N 1
ATOM 635 C CA . ARG A 1 84 ? -9.336 -2.063 14.362 1.00 96.94 84 ARG A CA 1
ATOM 636 C C . ARG A 1 84 ? -10.150 -1.311 15.398 1.00 96.94 84 ARG A C 1
ATOM 638 O O . ARG A 1 84 ? -10.351 -0.097 15.268 1.00 96.94 84 ARG A O 1
ATOM 645 N N . LYS A 1 85 ? -10.565 -2.020 16.441 1.00 96.75 85 LYS A N 1
ATOM 646 C CA . LYS A 1 85 ? -11.226 -1.471 17.627 1.00 96.75 85 LYS A CA 1
ATOM 647 C C . LYS A 1 85 ? -10.829 -2.291 18.850 1.00 96.75 85 LYS A C 1
ATOM 649 O O . LYS A 1 85 ? -10.578 -3.482 18.733 1.00 96.75 85 LYS A O 1
ATOM 654 N N . GLY A 1 86 ? -10.773 -1.641 20.009 1.00 90.88 86 GLY A N 1
ATOM 655 C CA . GLY A 1 86 ? -10.370 -2.272 21.266 1.00 90.88 86 GLY A CA 1
ATOM 656 C C . GLY A 1 86 ? -9.013 -1.784 21.772 1.00 90.88 86 GLY A C 1
ATOM 657 O O . GLY A 1 86 ? -8.551 -0.709 21.383 1.00 90.88 86 GLY A O 1
ATOM 658 N N . SER A 1 87 ? -8.423 -2.549 22.686 1.00 83.50 87 SER A N 1
ATOM 659 C CA . SER A 1 87 ? -7.118 -2.287 23.307 1.00 83.50 87 SER A CA 1
ATOM 660 C C . SER A 1 87 ? -6.097 -3.341 22.877 1.00 83.50 87 SER A C 1
ATOM 662 O O . SER A 1 87 ? -6.461 -4.342 22.270 1.00 83.50 87 SER A O 1
ATOM 664 N N . ASP A 1 88 ? -4.826 -3.157 23.236 1.00 76.94 88 ASP A N 1
ATOM 665 C CA . ASP A 1 88 ? -3.766 -4.125 22.913 1.00 76.94 88 ASP A CA 1
ATOM 666 C C . ASP A 1 88 ? -4.023 -5.529 23.511 1.00 76.94 88 ASP A C 1
ATOM 668 O O . ASP A 1 88 ? -3.517 -6.525 23.001 1.00 76.94 88 ASP A O 1
ATOM 672 N N . GLU A 1 89 ? -4.832 -5.624 24.572 1.00 81.12 89 GLU A N 1
ATOM 673 C CA . GLU A 1 89 ? -5.213 -6.893 25.214 1.00 81.12 89 GLU A CA 1
ATOM 674 C C . GLU A 1 89 ? -6.421 -7.568 24.539 1.00 81.12 89 GLU A C 1
ATOM 676 O O . GLU A 1 89 ? -6.567 -8.789 24.597 1.00 81.12 89 GLU A O 1
ATOM 681 N N . HIS A 1 90 ? -7.276 -6.781 23.881 1.00 85.94 90 HIS A N 1
ATOM 682 C CA . HIS A 1 90 ? -8.471 -7.234 23.173 1.00 85.94 90 HIS A CA 1
ATOM 683 C C . HIS A 1 90 ? -8.665 -6.384 21.914 1.00 85.94 90 HIS A C 1
ATOM 685 O O . HIS A 1 90 ? -9.405 -5.398 21.925 1.00 85.94 90 HIS A O 1
ATOM 691 N N . GLU A 1 91 ? -7.969 -6.761 20.839 1.00 91.56 91 GLU A N 1
ATOM 692 C CA . GLU A 1 91 ? -8.074 -6.114 19.530 1.00 91.56 91 GLU A CA 1
ATOM 693 C C . GLU A 1 91 ? -9.040 -6.903 18.636 1.00 91.56 91 GLU A C 1
ATOM 695 O O . GLU A 1 91 ? -8.857 -8.094 18.379 1.00 91.56 91 GLU A O 1
ATOM 700 N N . GLU A 1 92 ? -10.071 -6.225 18.143 1.00 95.81 92 GLU A N 1
ATOM 701 C CA . GLU A 1 92 ? -10.931 -6.724 17.079 1.00 95.81 92 GLU A CA 1
ATOM 702 C C . GLU A 1 92 ? -10.480 -6.130 15.746 1.00 95.81 92 GLU A C 1
ATOM 704 O O . GLU A 1 92 ? -10.191 -4.933 15.653 1.00 95.81 92 GLU A O 1
ATOM 709 N N . LEU A 1 93 ? -10.462 -6.961 14.701 1.00 96.44 93 LEU A N 1
ATOM 710 C CA . LEU A 1 93 ? -10.126 -6.553 13.341 1.00 96.44 93 LEU A CA 1
ATOM 711 C C . LEU A 1 93 ? -11.311 -6.762 12.407 1.00 96.44 93 LEU A C 1
ATOM 713 O O . LEU A 1 93 ? -11.949 -7.814 12.405 1.00 96.44 93 LEU A O 1
ATOM 717 N N . VAL A 1 94 ? -11.538 -5.774 11.551 1.00 98.06 94 VAL A N 1
ATOM 718 C CA . VAL A 1 94 ? -12.441 -5.873 10.407 1.00 98.06 94 VAL A CA 1
ATOM 719 C C . VAL A 1 94 ? -11.622 -5.660 9.151 1.00 98.06 94 VAL A C 1
ATOM 721 O O . VAL A 1 94 ? -10.863 -4.696 9.047 1.00 98.06 94 VAL A O 1
ATOM 724 N N . VAL A 1 95 ? -11.792 -6.558 8.183 1.00 98.38 95 VAL A N 1
ATOM 725 C CA . VAL A 1 95 ? -11.147 -6.454 6.877 1.00 98.38 95 VAL A CA 1
ATOM 726 C C . VAL A 1 95 ? -12.214 -6.259 5.814 1.00 98.38 95 VAL A C 1
ATOM 728 O O . VAL A 1 95 ? -13.015 -7.156 5.556 1.00 98.38 95 VAL A O 1
ATOM 731 N N . VAL A 1 96 ? -12.200 -5.095 5.171 1.00 98.31 96 VAL A N 1
ATOM 732 C CA . VAL A 1 96 ? -12.999 -4.835 3.972 1.00 98.31 96 VAL A CA 1
ATOM 733 C C . VAL A 1 96 ? -12.123 -5.134 2.764 1.00 98.31 96 VAL A C 1
ATOM 735 O O . VAL A 1 96 ? -11.226 -4.360 2.426 1.00 98.31 96 VAL A O 1
ATOM 738 N N . PHE A 1 97 ? -12.348 -6.296 2.153 1.00 97.69 97 PHE A N 1
ATOM 739 C CA . PHE A 1 97 ? -11.613 -6.757 0.980 1.00 97.69 97 PHE A CA 1
ATOM 740 C C . PHE A 1 97 ? -12.352 -6.363 -0.299 1.00 97.69 97 PHE A C 1
ATOM 742 O O . PHE A 1 97 ? -13.477 -6.806 -0.535 1.00 97.69 97 PHE A O 1
ATOM 749 N N . GLY A 1 98 ? -11.701 -5.563 -1.136 1.00 95.62 98 GLY A N 1
ATOM 750 C CA . GLY A 1 98 ? -12.209 -5.143 -2.432 1.00 95.62 98 GLY A CA 1
ATOM 751 C C . GLY A 1 98 ? -11.239 -5.499 -3.547 1.00 95.62 98 GLY A C 1
ATOM 752 O O . GLY A 1 98 ? -10.063 -5.156 -3.492 1.00 95.62 98 GLY A O 1
ATOM 753 N N . ALA A 1 99 ? -11.732 -6.177 -4.577 1.00 93.50 99 ALA A N 1
ATOM 754 C CA . ALA A 1 99 ? -10.919 -6.620 -5.702 1.00 93.50 99 ALA A CA 1
ATOM 755 C C . ALA A 1 99 ? -11.741 -6.625 -6.988 1.00 93.50 99 ALA A C 1
ATOM 757 O O . ALA A 1 99 ? -12.927 -6.979 -6.974 1.00 93.50 99 ALA A O 1
ATOM 758 N N . GLY A 1 100 ? -11.104 -6.250 -8.096 1.00 85.69 100 GLY A N 1
ATOM 759 C CA . GLY A 1 100 ? -11.674 -6.414 -9.431 1.00 85.69 100 GLY A CA 1
ATOM 760 C C . GLY A 1 100 ? -11.169 -7.685 -10.106 1.00 85.69 100 GLY A C 1
ATOM 761 O O . GLY A 1 100 ? -10.809 -8.652 -9.446 1.00 85.69 100 GLY A O 1
ATOM 762 N N . ALA A 1 101 ? -11.167 -7.682 -11.436 1.00 86.38 101 ALA A N 1
ATOM 763 C CA . ALA A 1 101 ? -10.579 -8.743 -12.255 1.00 86.38 101 ALA A CA 1
ATOM 764 C C . ALA A 1 101 ? -9.469 -8.205 -13.178 1.00 86.38 101 ALA A C 1
ATOM 766 O O . ALA A 1 101 ? -9.123 -8.849 -14.168 1.00 86.38 101 ALA A O 1
ATOM 767 N N . GLU A 1 102 ? -8.941 -7.017 -12.866 1.00 86.88 102 GLU A N 1
ATOM 768 C CA . GLU A 1 102 ? -8.013 -6.243 -13.695 1.00 86.88 102 GLU A CA 1
ATOM 769 C C . GLU A 1 102 ? -6.858 -5.683 -12.848 1.00 86.88 102 GLU A C 1
ATOM 771 O O . GLU A 1 102 ? -6.946 -5.645 -11.619 1.00 86.88 102 GLU A O 1
ATOM 776 N N . LEU A 1 103 ? -5.795 -5.224 -13.519 1.00 81.38 103 LEU A N 1
ATOM 777 C CA . LEU A 1 103 ? -4.612 -4.601 -12.909 1.00 81.38 103 LEU A CA 1
ATOM 778 C C . LEU A 1 103 ? -4.873 -3.220 -12.303 1.00 81.38 103 LEU A C 1
ATOM 780 O O . LEU A 1 103 ? -4.010 -2.730 -11.614 1.00 81.38 103 LEU A O 1
ATOM 784 N N . PHE A 1 104 ? -6.013 -2.577 -12.561 1.00 82.56 104 PHE A N 1
ATOM 785 C CA . PHE A 1 104 ? -6.335 -1.260 -11.997 1.00 82.56 104 PHE A CA 1
ATOM 786 C C . PHE A 1 104 ? -7.844 -1.151 -11.788 1.00 82.56 104 PHE A C 1
ATOM 788 O O . PHE A 1 104 ? -8.534 -0.453 -12.538 1.00 82.56 104 PHE A O 1
ATOM 795 N N . PRO A 1 105 ? -8.410 -1.895 -10.829 1.00 84.25 105 PRO A N 1
ATOM 796 C CA . PRO A 1 105 ? -9.850 -1.976 -10.726 1.00 84.25 105 PRO A CA 1
ATOM 797 C C . PRO A 1 105 ? -10.439 -0.635 -10.256 1.00 84.25 105 PRO A C 1
ATOM 799 O O . PRO A 1 105 ? -9.796 0.135 -9.529 1.00 84.25 105 PRO A O 1
ATOM 802 N N . PRO A 1 106 ? -11.675 -0.309 -10.671 1.00 86.69 106 PRO A N 1
ATOM 803 C CA . PRO A 1 106 ? -12.284 0.964 -10.325 1.00 86.69 106 PRO A CA 1
ATOM 804 C C . PRO A 1 106 ? -12.486 1.066 -8.812 1.00 86.69 106 PRO A C 1
ATOM 806 O O . PRO A 1 106 ? -12.912 0.120 -8.158 1.00 86.69 106 PRO A O 1
ATOM 809 N N . LYS A 1 107 ? -12.272 2.258 -8.246 1.00 86.88 107 LYS A N 1
ATOM 810 C CA . LYS A 1 107 ? -12.357 2.493 -6.789 1.00 86.88 107 LYS A CA 1
ATOM 811 C C . LYS A 1 107 ? -13.697 2.095 -6.156 1.00 86.88 107 LYS A C 1
ATOM 813 O O . LYS A 1 107 ? -13.759 1.907 -4.946 1.00 86.88 107 LYS A O 1
ATOM 818 N N . THR A 1 108 ? -14.757 1.977 -6.953 1.00 90.12 108 THR A N 1
ATOM 819 C CA . THR A 1 108 ? -16.081 1.513 -6.520 1.00 90.12 108 THR A CA 1
ATOM 820 C C . THR A 1 108 ? -16.073 0.078 -5.993 1.00 90.12 108 THR A C 1
ATOM 822 O O . THR A 1 108 ? -16.953 -0.263 -5.214 1.00 90.12 108 THR A O 1
ATOM 825 N N . VAL A 1 109 ? -15.086 -0.753 -6.352 1.00 92.25 109 VAL A N 1
ATOM 826 C CA . VAL A 1 109 ? -14.987 -2.135 -5.846 1.00 92.25 109 VAL A CA 1
ATOM 827 C C . VAL A 1 109 ? -14.317 -2.243 -4.472 1.00 92.25 109 VAL A C 1
ATOM 829 O O . VAL A 1 109 ? -14.276 -3.329 -3.905 1.00 92.25 109 VAL A O 1
ATOM 832 N N . TYR A 1 110 ? -13.780 -1.144 -3.930 1.00 94.56 110 TYR A N 1
ATOM 833 C CA . TYR A 1 110 ? -12.975 -1.156 -2.701 1.00 94.56 110 TYR A CA 1
ATOM 834 C C . TYR A 1 110 ? -13.779 -1.067 -1.396 1.00 94.56 110 TYR A C 1
ATOM 836 O O . TYR A 1 110 ? -13.185 -1.096 -0.321 1.00 94.56 110 TYR A O 1
ATOM 844 N N . GLY A 1 111 ? -15.111 -0.976 -1.471 1.00 96.00 111 GLY A N 1
ATOM 845 C CA . GLY A 1 111 ? -15.987 -1.030 -0.293 1.00 96.00 111 GLY A CA 1
ATOM 846 C C . GLY A 1 111 ? -15.776 0.120 0.696 1.00 96.00 111 GLY A C 1
ATOM 847 O O . GLY A 1 111 ? -15.879 -0.072 1.905 1.00 96.00 111 GLY A O 1
ATOM 848 N N . PHE A 1 112 ? -15.412 1.315 0.216 1.00 97.25 112 PHE A N 1
ATOM 849 C CA . PHE A 1 112 ? -15.146 2.450 1.106 1.00 97.25 112 PHE A CA 1
ATOM 850 C C . PHE A 1 112 ? -16.382 2.971 1.839 1.00 97.25 112 PHE A C 1
ATOM 852 O O . PHE A 1 112 ? -16.226 3.584 2.885 1.00 97.25 112 PHE A O 1
ATOM 859 N N . ASP A 1 113 ? -17.575 2.711 1.319 1.00 97.19 113 ASP A N 1
ATOM 860 C CA . ASP A 1 113 ? -18.842 2.901 2.021 1.00 97.19 113 ASP A CA 1
ATOM 861 C C . ASP A 1 113 ? -18.904 2.051 3.299 1.00 97.19 113 ASP A C 1
ATOM 863 O O . ASP A 1 113 ? -19.148 2.583 4.378 1.00 97.19 113 ASP A O 1
ATOM 867 N N . ILE A 1 114 ? -18.540 0.767 3.211 1.00 98.19 114 ILE A N 1
ATOM 868 C CA . ILE A 1 114 ? -18.462 -0.128 4.376 1.00 98.19 114 ILE A CA 1
ATOM 869 C C . ILE A 1 114 ? -17.397 0.370 5.363 1.00 98.19 114 ILE A C 1
ATOM 871 O O . ILE A 1 114 ? -17.610 0.366 6.574 1.00 98.19 114 ILE A O 1
ATOM 875 N N . VAL A 1 115 ? -16.243 0.828 4.863 1.00 98.50 115 VAL A N 1
ATOM 876 C CA . VAL A 1 115 ? -15.200 1.441 5.707 1.00 98.50 115 VAL A CA 1
ATOM 877 C C . VAL A 1 115 ? -15.764 2.648 6.458 1.00 98.50 115 VAL A C 1
ATOM 879 O O . VAL A 1 115 ? -15.571 2.746 7.668 1.00 98.50 115 VAL A O 1
ATOM 882 N N . ASP A 1 116 ? -16.472 3.538 5.764 1.00 98.50 116 ASP A N 1
ATOM 883 C CA . ASP A 1 116 ? -17.050 4.750 6.346 1.00 98.50 116 ASP A CA 1
ATOM 884 C C . ASP A 1 116 ? -18.083 4.412 7.444 1.00 98.50 116 ASP A C 1
ATOM 886 O O . ASP A 1 116 ? -18.067 5.041 8.507 1.00 98.50 116 ASP A O 1
ATOM 890 N N . ASP A 1 117 ? -18.877 3.349 7.269 1.00 98.50 117 ASP A N 1
ATOM 891 C CA . ASP A 1 117 ? -19.811 2.850 8.289 1.00 98.50 117 ASP A CA 1
ATOM 892 C C . ASP A 1 117 ? -19.100 2.362 9.563 1.00 98.50 117 ASP A C 1
ATOM 894 O O . ASP A 1 117 ? -19.553 2.634 10.680 1.00 98.50 117 ASP A O 1
ATOM 898 N N . TYR A 1 118 ? -17.974 1.652 9.436 1.00 98.56 118 TYR A N 1
ATOM 899 C CA . TYR A 1 118 ? -17.186 1.227 10.600 1.00 98.56 118 TYR A CA 1
ATOM 900 C C . TYR A 1 118 ? -16.502 2.415 11.288 1.00 98.56 118 TYR A C 1
ATOM 902 O O . TYR A 1 118 ? -16.475 2.487 12.520 1.00 98.56 118 TYR A O 1
ATOM 910 N N . LEU A 1 119 ? -15.991 3.384 10.526 1.00 98.50 119 LEU A N 1
ATOM 911 C CA . LEU A 1 119 ? -15.405 4.602 11.095 1.00 98.50 119 LEU A CA 1
ATOM 912 C C . LEU A 1 119 ? -16.440 5.408 11.889 1.00 98.50 119 LEU A C 1
ATOM 914 O O . LEU A 1 119 ? -16.138 5.860 12.995 1.00 98.50 119 LEU A O 1
ATOM 918 N N . ALA A 1 120 ? -17.677 5.508 11.396 1.00 98.25 120 ALA A N 1
ATOM 919 C CA . ALA A 1 120 ? -18.782 6.139 12.121 1.00 98.25 120 ALA A CA 1
ATOM 920 C C . ALA A 1 120 ? -19.110 5.434 13.455 1.00 98.25 120 ALA A C 1
ATOM 922 O O . ALA A 1 120 ? -19.586 6.068 14.396 1.00 98.25 120 ALA A O 1
ATOM 923 N N . GLN A 1 121 ? -18.795 4.140 13.576 1.00 97.56 121 GLN A N 1
ATOM 924 C CA . GLN A 1 121 ? -18.945 3.337 14.800 1.00 97.56 121 GLN A CA 1
ATOM 925 C C . GLN A 1 121 ? -17.715 3.392 15.734 1.00 97.56 121 GLN A C 1
ATOM 927 O O . GLN A 1 121 ? -17.613 2.612 16.694 1.00 97.56 121 GLN A O 1
ATOM 932 N N . GLY A 1 122 ? -16.766 4.290 15.459 1.00 97.06 122 GLY A N 1
ATOM 933 C CA . GLY A 1 122 ? -15.578 4.522 16.280 1.00 97.06 122 GLY A CA 1
ATOM 934 C C . GLY A 1 122 ? -14.435 3.533 16.045 1.00 97.06 122 GLY A C 1
ATOM 935 O O . GLY A 1 122 ? -13.564 3.406 16.904 1.00 97.06 122 GLY A O 1
ATOM 936 N N . TRP A 1 123 ? -14.431 2.813 14.920 1.00 98.12 123 TRP A N 1
ATOM 937 C CA . TRP A 1 123 ? -13.266 2.027 14.507 1.00 98.12 123 TRP A CA 1
ATOM 938 C C . TRP A 1 123 ? -12.147 2.942 13.997 1.00 98.12 123 TRP A C 1
ATOM 940 O O . TRP A 1 123 ? -12.391 4.054 13.531 1.00 98.12 123 TRP A O 1
ATOM 950 N N . SER A 1 124 ? -10.903 2.473 14.070 1.00 97.88 124 SER A N 1
ATOM 951 C CA . SER A 1 124 ? -9.735 3.188 13.553 1.00 97.88 124 SER A CA 1
ATOM 952 C C . SER A 1 124 ? -9.247 2.547 12.261 1.00 97.88 124 SER A C 1
ATOM 954 O O . SER A 1 124 ? -9.048 1.331 12.214 1.00 97.88 124 SER A O 1
ATOM 956 N N . TYR A 1 125 ? -9.015 3.354 11.222 1.00 98.44 125 TYR A N 1
ATOM 957 C CA . TYR A 1 125 ? -8.457 2.868 9.961 1.00 98.44 125 TYR A CA 1
ATOM 958 C C . TYR A 1 125 ? -6.956 2.584 10.113 1.00 98.44 125 TYR A C 1
ATOM 960 O O . TYR A 1 125 ? -6.108 3.462 9.923 1.00 98.44 125 TYR A O 1
ATOM 968 N N . TRP A 1 126 ? -6.625 1.349 10.485 1.00 97.88 126 TRP A N 1
ATOM 969 C CA . TRP A 1 126 ? -5.278 0.967 10.888 1.00 97.88 126 TRP A CA 1
ATOM 970 C C . TRP A 1 126 ? -4.302 0.945 9.717 1.00 97.88 126 TRP A C 1
ATOM 972 O O . TRP A 1 126 ? -3.314 1.681 9.723 1.00 97.88 126 TRP A O 1
ATOM 982 N N . TYR A 1 127 ? -4.582 0.139 8.701 1.00 98.44 127 TYR A N 1
ATOM 983 C CA . TYR A 1 127 ? -3.781 0.126 7.489 1.00 98.44 127 TYR A CA 1
ATOM 984 C C . TYR A 1 127 ? -4.608 -0.272 6.281 1.00 98.44 127 TYR A C 1
ATOM 986 O O . TYR A 1 127 ? -5.653 -0.910 6.392 1.00 98.44 127 TYR A O 1
ATOM 994 N N . VAL A 1 128 ? -4.105 0.108 5.116 1.00 98.38 128 VAL A N 1
ATOM 995 C CA . VAL A 1 128 ? -4.579 -0.393 3.835 1.00 98.38 128 VAL A CA 1
ATOM 996 C C . VAL A 1 128 ? -3.492 -1.275 3.244 1.00 98.38 128 VAL A C 1
ATOM 998 O O . VAL A 1 128 ? -2.326 -0.883 3.232 1.00 98.38 128 VAL A O 1
ATOM 1001 N N . LEU A 1 129 ? -3.866 -2.469 2.803 1.00 98.44 129 LEU A N 1
ATOM 1002 C CA . LEU A 1 129 ? -3.005 -3.373 2.053 1.00 98.44 129 LEU A CA 1
ATOM 1003 C C . LEU A 1 129 ? -3.415 -3.340 0.588 1.00 98.44 129 LEU A C 1
ATOM 1005 O O . LEU A 1 129 ? -4.597 -3.446 0.275 1.00 98.44 129 LEU A O 1
ATOM 1009 N N . HIS A 1 130 ? -2.435 -3.257 -0.292 1.00 96.50 130 HIS A N 1
ATOM 1010 C CA . HIS A 1 130 ? -2.599 -3.433 -1.725 1.00 96.50 130 HIS A CA 1
ATOM 1011 C C . HIS A 1 130 ? -1.517 -4.381 -2.249 1.00 96.50 130 HIS A C 1
ATOM 1013 O O . HIS A 1 130 ? -0.466 -4.516 -1.614 1.00 96.50 130 HIS A O 1
ATOM 1019 N N . ASN A 1 131 ? -1.758 -5.064 -3.368 1.00 95.12 131 ASN A N 1
ATOM 1020 C CA . ASN A 1 131 ? -0.755 -5.931 -3.976 1.00 95.12 131 ASN A CA 1
ATOM 1021 C C . ASN A 1 131 ? -0.197 -5.366 -5.275 1.00 95.12 131 ASN A C 1
ATOM 1023 O O . ASN A 1 131 ? -0.939 -4.893 -6.119 1.00 95.12 131 ASN A O 1
ATOM 1027 N N . HIS A 1 132 ? 1.102 -5.556 -5.475 1.00 93.38 132 HIS A N 1
ATOM 1028 C CA . HIS A 1 132 ? 1.721 -5.487 -6.790 1.00 93.38 132 HIS A CA 1
ATOM 1029 C C . HIS A 1 132 ? 2.018 -6.908 -7.244 1.00 93.38 132 HIS A C 1
ATOM 1031 O O . HIS A 1 132 ? 2.623 -7.697 -6.521 1.00 93.38 132 HIS A O 1
ATOM 1037 N N . THR A 1 133 ? 1.569 -7.259 -8.440 1.00 88.06 133 THR A N 1
ATOM 1038 C CA . THR A 1 133 ? 1.725 -8.611 -8.980 1.00 88.06 133 THR A CA 1
ATOM 1039 C C . THR A 1 133 ? 2.656 -8.618 -10.185 1.00 88.06 133 THR A C 1
ATOM 1041 O O . THR A 1 133 ? 2.943 -7.576 -10.784 1.00 88.06 133 THR A O 1
ATOM 1044 N N . ARG A 1 134 ? 3.141 -9.806 -10.541 1.00 85.88 134 ARG A N 1
ATOM 1045 C CA . ARG A 1 134 ? 3.959 -10.005 -11.734 1.00 85.88 134 ARG A CA 1
ATOM 1046 C C . ARG A 1 134 ? 3.134 -9.683 -12.976 1.00 85.88 134 ARG A C 1
ATOM 1048 O O . ARG A 1 134 ? 2.015 -10.168 -13.126 1.00 85.88 134 ARG A O 1
ATOM 1055 N N . GLN A 1 135 ? 3.710 -8.934 -13.909 1.00 84.88 135 GLN A N 1
ATOM 1056 C CA . GLN A 1 135 ? 3.059 -8.576 -15.170 1.00 84.88 135 GLN A CA 1
ATOM 1057 C C . GLN A 1 135 ? 3.794 -9.167 -16.379 1.00 84.88 135 GLN A C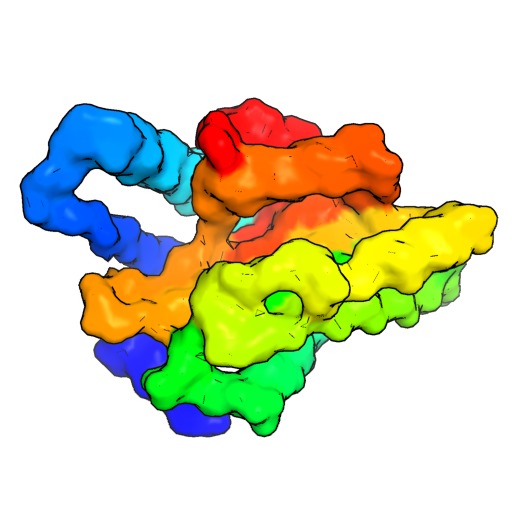 1
ATOM 1059 O O . GLN A 1 135 ? 4.991 -9.447 -16.343 1.00 84.88 135 GLN A O 1
ATOM 1064 N N . SER A 1 136 ? 3.082 -9.329 -17.496 1.00 78.19 136 SER A N 1
ATOM 1065 C CA . SER A 1 136 ? 3.640 -9.883 -18.741 1.00 78.19 136 SER A CA 1
ATOM 1066 C C . SER A 1 136 ? 4.683 -8.984 -19.416 1.00 78.19 136 SER A C 1
ATOM 1068 O O . SER A 1 136 ? 5.395 -9.440 -20.304 1.00 78.19 136 SER A O 1
ATOM 1070 N N . ASN A 1 137 ? 4.784 -7.716 -19.009 1.00 75.88 137 ASN A N 1
ATOM 1071 C CA . ASN A 1 137 ? 5.779 -6.755 -19.495 1.00 75.88 137 ASN A CA 1
ATOM 1072 C C . ASN A 1 137 ? 7.139 -6.860 -18.771 1.00 75.88 137 ASN A C 1
ATOM 1074 O O . ASN A 1 137 ? 8.017 -6.040 -19.026 1.00 75.88 137 ASN A O 1
ATOM 1078 N N . GLY A 1 138 ? 7.310 -7.839 -17.874 1.00 77.44 138 GLY A N 1
ATOM 1079 C CA . GLY A 1 138 ? 8.538 -8.051 -17.106 1.00 77.44 138 GLY A CA 1
ATOM 1080 C C . GLY A 1 138 ? 8.578 -7.338 -15.752 1.00 77.44 138 GLY A C 1
ATOM 1081 O O . GLY A 1 138 ? 9.585 -7.434 -15.056 1.00 77.44 138 GLY A O 1
ATOM 1082 N N . ALA A 1 139 ? 7.513 -6.637 -15.344 1.00 83.94 139 ALA A N 1
ATOM 1083 C CA . ALA A 1 139 ? 7.432 -6.094 -13.991 1.00 83.94 139 ALA A CA 1
ATOM 1084 C C . ALA A 1 139 ? 7.268 -7.224 -12.961 1.00 83.94 139 ALA A C 1
ATOM 1086 O O . ALA A 1 139 ? 6.364 -8.054 -13.070 1.00 83.94 139 ALA A O 1
ATOM 1087 N N . LEU A 1 140 ? 8.121 -7.215 -11.936 1.00 86.12 140 LEU A N 1
ATOM 1088 C CA . LEU A 1 140 ? 8.224 -8.275 -10.927 1.00 86.12 140 LEU A CA 1
ATOM 1089 C C . LEU A 1 140 ? 7.309 -8.076 -9.706 1.00 86.12 140 LEU A C 1
ATOM 1091 O O . LEU A 1 140 ? 7.417 -8.816 -8.736 1.00 86.12 140 LEU A O 1
ATOM 1095 N N . GLY A 1 141 ? 6.422 -7.078 -9.717 1.00 88.25 141 GLY A N 1
ATOM 1096 C CA . GLY A 1 141 ? 5.615 -6.736 -8.543 1.00 88.25 141 GLY A CA 1
ATOM 1097 C C . GLY A 1 141 ? 6.496 -6.229 -7.400 1.00 88.25 141 GLY A C 1
ATOM 1098 O O . GLY A 1 141 ? 6.706 -6.915 -6.403 1.00 88.25 141 GLY A O 1
ATOM 1099 N N . ILE A 1 142 ? 7.075 -5.041 -7.564 1.00 92.81 142 ILE A N 1
ATOM 1100 C CA . ILE A 1 142 ? 7.917 -4.432 -6.531 1.00 92.81 142 ILE A CA 1
ATOM 1101 C C . ILE A 1 142 ? 7.052 -4.144 -5.298 1.00 92.81 142 ILE A C 1
ATOM 1103 O O . ILE A 1 142 ? 6.032 -3.487 -5.432 1.00 92.81 142 ILE A O 1
ATOM 1107 N N . PRO A 1 143 ? 7.425 -4.575 -4.083 1.00 94.56 143 PRO A N 1
ATOM 1108 C CA . PRO A 1 143 ? 6.627 -4.314 -2.894 1.00 94.56 143 PRO A CA 1
ATOM 1109 C C . PRO A 1 143 ? 6.908 -2.895 -2.378 1.00 94.56 143 PRO A C 1
ATOM 1111 O O . PRO A 1 143 ? 7.329 -2.744 -1.244 1.00 94.56 143 PRO A O 1
ATOM 1114 N N . VAL A 1 144 ? 6.757 -1.858 -3.203 1.00 96.12 144 VAL A N 1
ATOM 1115 C CA . VAL A 1 144 ? 6.936 -0.438 -2.841 1.00 96.12 144 VAL A CA 1
ATOM 1116 C C . VAL A 1 144 ? 5.791 0.342 -3.481 1.00 96.12 144 VAL A C 1
ATOM 1118 O O . VAL A 1 144 ? 5.488 0.096 -4.645 1.00 96.12 144 VAL A O 1
ATOM 1121 N N . PRO A 1 145 ? 5.136 1.271 -2.763 1.00 96.19 145 PRO A N 1
ATOM 1122 C CA . PRO A 1 145 ? 4.036 2.044 -3.326 1.00 96.19 145 PRO A CA 1
ATOM 1123 C C . PRO A 1 145 ? 4.479 2.855 -4.541 1.00 96.19 145 PRO A C 1
ATOM 1125 O O . PRO A 1 145 ? 5.430 3.641 -4.462 1.00 96.19 145 PRO A O 1
ATOM 1128 N N . SER A 1 146 ? 3.720 2.716 -5.629 1.00 94.88 146 SER A N 1
ATOM 1129 C CA . SER A 1 146 ? 3.864 3.579 -6.791 1.00 94.88 146 SER A CA 1
ATOM 1130 C C . SER A 1 146 ? 3.557 5.034 -6.438 1.00 94.88 146 SER A C 1
ATOM 1132 O O . SER A 1 146 ? 2.915 5.332 -5.427 1.00 94.88 146 SER A O 1
ATOM 1134 N N . THR A 1 147 ? 3.938 5.980 -7.289 1.00 96.19 147 THR A N 1
ATOM 1135 C CA . THR A 1 147 ? 3.561 7.395 -7.129 1.00 96.19 147 THR A CA 1
ATOM 1136 C C . THR A 1 147 ? 2.046 7.588 -6.990 1.00 96.19 147 THR A C 1
ATOM 1138 O O . THR A 1 147 ? 1.607 8.430 -6.195 1.00 96.19 147 THR A O 1
ATOM 1141 N N . SER A 1 148 ? 1.253 6.768 -7.685 1.00 94.75 148 SER A N 1
ATOM 1142 C CA . SER A 1 148 ? -0.208 6.763 -7.580 1.00 94.75 148 SER A CA 1
ATOM 1143 C C . SER A 1 148 ? -0.702 6.158 -6.258 1.00 94.75 148 SER A C 1
ATOM 1145 O O . SER A 1 148 ? -1.614 6.710 -5.637 1.00 94.75 148 SER A O 1
ATOM 1147 N N . ASP A 1 149 ? -0.041 5.112 -5.749 1.00 96.38 149 ASP A N 1
ATOM 1148 C CA . ASP A 1 149 ? -0.333 4.526 -4.433 1.00 96.38 149 ASP A CA 1
ATOM 1149 C C . ASP A 1 149 ? -0.042 5.520 -3.309 1.00 96.38 149 ASP A C 1
ATOM 1151 O O . ASP A 1 149 ? -0.826 5.655 -2.366 1.00 96.38 149 ASP A O 1
ATOM 1155 N N . VAL A 1 150 ? 1.057 6.274 -3.418 1.00 98.00 150 VAL A N 1
ATOM 1156 C CA . VAL A 1 150 ? 1.405 7.332 -2.463 1.00 98.00 150 VAL A CA 1
ATOM 1157 C C . VAL A 1 150 ? 0.330 8.418 -2.465 1.00 98.00 150 VAL A C 1
ATOM 1159 O O . VAL A 1 150 ? -0.142 8.820 -1.395 1.00 98.00 150 VAL A O 1
ATOM 1162 N N . GLN A 1 151 ? -0.081 8.900 -3.644 1.00 97.38 151 GLN A N 1
ATOM 1163 C CA . GLN A 1 151 ? -1.143 9.903 -3.754 1.00 97.38 151 GLN A CA 1
ATOM 1164 C C . GLN A 1 151 ? -2.448 9.381 -3.143 1.00 97.38 151 GLN A C 1
ATOM 1166 O O . GLN A 1 151 ? -3.111 10.073 -2.362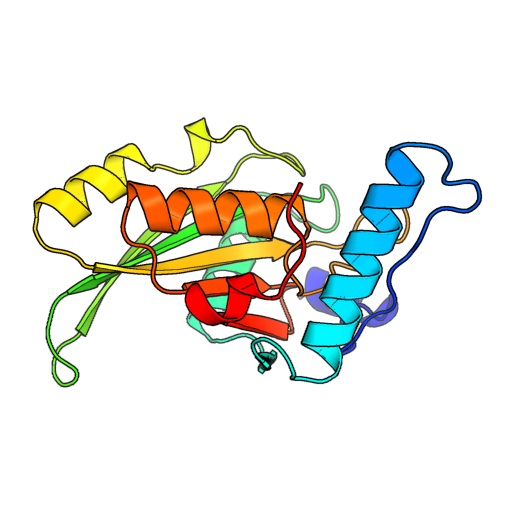 1.00 97.38 151 GLN A O 1
ATOM 1171 N N . PHE A 1 152 ? -2.796 8.141 -3.467 1.00 96.31 152 PHE A N 1
ATOM 1172 C CA . PHE A 1 152 ? -4.014 7.504 -3.015 1.00 96.31 152 PHE A CA 1
ATOM 1173 C C . PHE A 1 152 ? -4.038 7.287 -1.497 1.00 96.31 152 PHE A C 1
ATOM 1175 O O . PHE A 1 152 ? -4.993 7.708 -0.839 1.00 96.31 152 PHE A O 1
ATOM 1182 N N . GLY A 1 153 ? -2.970 6.731 -0.920 1.00 97.44 153 GLY A N 1
ATOM 1183 C CA . GLY A 1 153 ? -2.823 6.529 0.522 1.00 97.44 153 GLY A CA 1
ATOM 1184 C C . GLY A 1 153 ? -2.887 7.841 1.308 1.00 97.44 153 GLY A C 1
ATOM 1185 O O . GLY A 1 153 ? -3.594 7.927 2.314 1.00 97.44 153 GLY A O 1
ATOM 1186 N N . ARG A 1 154 ? -2.251 8.913 0.813 1.00 97.62 154 ARG A N 1
ATOM 1187 C CA . ARG A 1 154 ? -2.378 10.262 1.402 1.00 97.62 154 ARG A CA 1
ATOM 1188 C C . ARG A 1 154 ? -3.815 10.779 1.349 1.00 97.62 154 ARG A C 1
ATOM 1190 O O . ARG A 1 154 ? -4.294 11.366 2.318 1.00 97.62 154 ARG A O 1
ATOM 1197 N N . GLY A 1 155 ? -4.517 10.535 0.244 1.00 97.50 155 GLY A N 1
ATOM 1198 C CA . GLY A 1 155 ? -5.933 10.867 0.108 1.00 97.50 155 GLY A CA 1
ATOM 1199 C C . GLY A 1 155 ? -6.816 10.118 1.111 1.00 97.50 155 GLY A C 1
ATOM 1200 O O . GLY A 1 155 ? -7.706 10.723 1.710 1.00 97.50 155 GLY A O 1
ATOM 1201 N N . LEU A 1 156 ? -6.557 8.825 1.335 1.00 97.81 156 LEU A N 1
ATOM 1202 C CA . LEU A 1 156 ? -7.245 8.035 2.361 1.00 97.81 156 LEU A CA 1
ATOM 1203 C C . LEU A 1 156 ? -6.944 8.551 3.768 1.00 97.81 156 LEU A C 1
ATOM 1205 O O . LEU A 1 156 ? -7.857 8.658 4.581 1.00 97.81 156 LEU A O 1
ATOM 1209 N N . ALA A 1 157 ? -5.704 8.939 4.051 1.00 98.19 157 ALA A N 1
ATOM 1210 C CA . ALA A 1 157 ? -5.356 9.522 5.339 1.00 98.19 157 ALA A CA 1
ATOM 1211 C C . ALA A 1 157 ? -6.084 10.842 5.600 1.00 98.19 157 ALA A C 1
ATOM 1213 O O . ALA A 1 157 ? -6.678 11.015 6.661 1.00 98.19 157 ALA A O 1
ATOM 1214 N N . ALA A 1 158 ? -6.103 11.737 4.611 1.00 97.94 158 ALA A N 1
ATOM 1215 C CA . ALA A 1 158 ? -6.771 13.028 4.727 1.00 97.94 158 ALA A CA 1
ATOM 1216 C C . ALA A 1 158 ? -8.292 12.895 4.911 1.00 97.94 158 ALA A C 1
ATOM 1218 O O . ALA A 1 158 ? -8.887 13.671 5.651 1.00 97.94 158 ALA A O 1
ATOM 1219 N N . LYS A 1 159 ? -8.927 11.923 4.241 1.00 97.44 159 LYS A N 1
ATOM 1220 C CA . LYS A 1 159 ? -10.392 11.758 4.256 1.00 97.44 159 LYS A CA 1
ATOM 1221 C C . LYS A 1 159 ? -10.903 10.850 5.372 1.00 97.44 159 LYS A C 1
ATOM 1223 O O . LYS A 1 159 ? -11.993 11.079 5.877 1.00 97.44 159 LYS A O 1
ATOM 1228 N N . ARG A 1 160 ? -10.150 9.801 5.707 1.00 97.94 160 ARG A N 1
ATOM 1229 C CA . ARG A 1 160 ? -10.596 8.677 6.552 1.00 97.94 160 ARG A CA 1
ATOM 1230 C C . ARG A 1 160 ? -9.660 8.377 7.719 1.00 97.94 160 ARG A C 1
ATOM 1232 O O . ARG A 1 160 ? -9.858 7.405 8.439 1.00 97.94 160 ARG A O 1
ATOM 1239 N N . GLY A 1 161 ? -8.611 9.177 7.902 1.00 98.19 161 GLY A N 1
ATOM 1240 C CA . GLY A 1 161 ? -7.694 9.024 9.028 1.00 98.19 161 GLY A CA 1
ATOM 1241 C C . GLY A 1 161 ? -6.830 7.761 8.987 1.00 98.19 161 GLY A C 1
ATOM 1242 O O . GLY A 1 161 ? -6.354 7.356 10.051 1.00 98.19 161 GLY A O 1
ATOM 1243 N N . LEU A 1 162 ? -6.621 7.168 7.799 1.00 98.62 162 LEU A N 1
ATOM 1244 C CA . LEU A 1 162 ? -5.699 6.046 7.566 1.00 98.62 162 LEU A CA 1
ATOM 1245 C C . LEU A 1 162 ? -4.357 6.276 8.272 1.00 98.62 162 LEU A C 1
ATOM 1247 O O . LEU A 1 162 ? -3.788 7.365 8.173 1.00 98.62 162 LEU A O 1
ATOM 1251 N N . LYS A 1 163 ? -3.841 5.255 8.967 1.00 98.31 163 LYS A N 1
ATOM 1252 C CA . LYS A 1 163 ? -2.568 5.361 9.699 1.00 98.31 163 LYS A CA 1
ATOM 1253 C C . LYS A 1 163 ? -1.366 4.830 8.931 1.00 98.31 163 LYS A C 1
ATOM 1255 O O . LYS A 1 163 ? -0.283 5.402 9.068 1.00 98.31 163 LYS A O 1
ATOM 1260 N N . ARG A 1 164 ? -1.527 3.759 8.150 1.00 98.38 164 ARG A N 1
ATOM 1261 C CA . ARG A 1 164 ? -0.409 3.074 7.480 1.00 98.38 164 ARG A CA 1
ATOM 1262 C C . ARG A 1 164 ? -0.786 2.540 6.101 1.00 98.38 164 ARG A C 1
ATOM 1264 O O . ARG A 1 164 ? -1.954 2.267 5.834 1.00 98.38 164 ARG A O 1
ATOM 1271 N N . VAL A 1 165 ? 0.212 2.365 5.245 1.00 98.50 165 VAL A N 1
ATOM 1272 C CA . VAL A 1 165 ? 0.078 1.744 3.921 1.00 98.50 165 VAL A CA 1
ATOM 1273 C C . VAL A 1 165 ? 0.982 0.526 3.861 1.00 98.50 165 VAL A C 1
ATOM 1275 O O . VAL A 1 165 ? 2.142 0.598 4.270 1.00 98.50 165 VAL A O 1
ATOM 1278 N N . ARG A 1 166 ? 0.449 -0.567 3.314 1.00 98.50 166 ARG A N 1
ATOM 1279 C CA . ARG A 1 166 ? 1.201 -1.766 2.973 1.00 98.50 166 ARG A CA 1
ATOM 1280 C C . ARG A 1 166 ? 1.061 -2.102 1.501 1.00 98.50 166 ARG A C 1
ATOM 1282 O O . ARG A 1 166 ? -0.042 -2.068 0.960 1.00 98.50 166 ARG A O 1
ATOM 1289 N N . VAL A 1 167 ? 2.178 -2.470 0.885 1.00 97.75 167 VAL A N 1
ATOM 1290 C CA . VAL A 1 167 ? 2.218 -2.965 -0.496 1.00 97.75 167 VAL A CA 1
ATOM 1291 C C . VAL A 1 167 ? 2.922 -4.304 -0.501 1.00 97.75 167 VAL A C 1
ATOM 1293 O O . VAL A 1 167 ? 4.053 -4.397 -0.030 1.00 97.75 167 VAL A O 1
ATOM 1296 N N . THR A 1 168 ? 2.251 -5.342 -0.993 1.00 95.81 168 THR A N 1
ATOM 1297 C 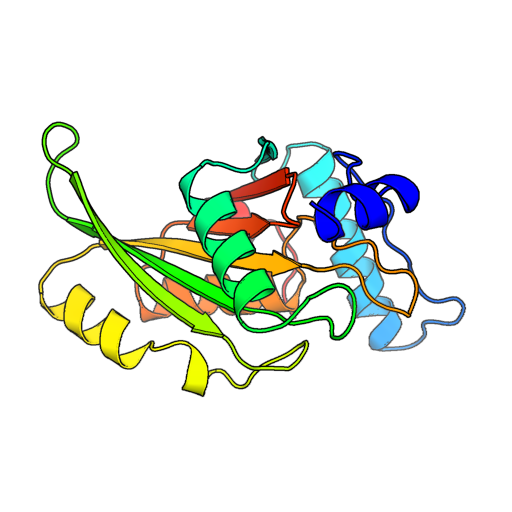CA . THR A 1 168 ? 2.767 -6.713 -0.984 1.00 95.81 168 THR A CA 1
ATOM 1298 C C . THR A 1 168 ? 2.908 -7.290 -2.380 1.00 95.81 168 THR A C 1
ATOM 1300 O O . THR A 1 168 ? 2.092 -7.023 -3.252 1.00 95.81 168 THR A O 1
ATOM 1303 N N . ASN A 1 169 ? 3.891 -8.161 -2.575 1.00 92.06 169 ASN A N 1
ATOM 1304 C CA . ASN A 1 169 ? 3.998 -8.980 -3.784 1.00 92.06 169 ASN A CA 1
ATOM 1305 C C . ASN A 1 169 ? 3.702 -10.470 -3.542 1.00 92.06 169 ASN A C 1
ATOM 1307 O O . ASN A 1 169 ? 3.965 -11.331 -4.384 1.00 92.06 169 ASN A O 1
ATOM 1311 N N . GLY A 1 170 ? 3.175 -10.793 -2.356 1.00 90.94 170 GLY A N 1
ATOM 1312 C CA . GLY A 1 170 ? 2.927 -12.165 -1.914 1.00 90.94 170 GLY A CA 1
ATOM 1313 C C . GLY A 1 170 ? 4.110 -12.812 -1.177 1.00 90.94 170 GLY A C 1
ATOM 1314 O O . GLY A 1 170 ? 3.936 -13.864 -0.550 1.00 90.94 170 GLY A O 1
ATOM 1315 N N . PHE A 1 171 ? 5.297 -12.198 -1.193 1.00 91.19 171 PHE A N 1
ATOM 1316 C CA . PHE A 1 171 ? 6.492 -12.654 -0.468 1.00 91.19 171 PHE A CA 1
ATOM 1317 C C . PHE A 1 171 ? 6.977 -11.640 0.550 1.00 91.19 171 PHE A C 1
ATOM 1319 O O . PHE A 1 171 ? 7.165 -11.983 1.718 1.00 91.19 171 PHE A O 1
ATOM 1326 N N . TYR A 1 172 ? 7.138 -10.403 0.103 1.00 95.00 172 TYR A N 1
ATOM 1327 C CA . TYR A 1 172 ? 7.540 -9.276 0.919 1.00 95.00 172 TYR A CA 1
ATOM 1328 C C . TYR A 1 172 ? 6.429 -8.244 0.936 1.00 95.00 172 TYR A C 1
ATOM 1330 O O . TYR A 1 172 ? 5.592 -8.182 0.033 1.00 95.00 172 TYR A O 1
ATOM 1338 N N . SER A 1 173 ? 6.407 -7.457 2.001 1.00 97.00 173 SER A N 1
ATOM 1339 C CA . SER A 1 173 ? 5.539 -6.298 2.105 1.00 97.00 173 SER A CA 1
ATOM 1340 C C . SER A 1 173 ? 6.347 -5.108 2.578 1.00 97.00 173 SER A C 1
ATOM 1342 O O . SER A 1 173 ? 7.108 -5.210 3.543 1.00 97.00 173 SER A O 1
ATOM 1344 N N . PHE A 1 174 ? 6.162 -3.986 1.900 1.00 98.12 174 PHE A N 1
ATOM 1345 C CA . PHE A 1 174 ? 6.463 -2.686 2.467 1.00 98.12 174 PHE A CA 1
ATOM 1346 C C . PHE A 1 174 ? 5.392 -2.321 3.487 1.00 98.12 174 PHE A C 1
ATOM 1348 O O . PHE A 1 174 ? 4.215 -2.601 3.268 1.00 98.12 174 PHE A O 1
ATOM 1355 N N . ASP A 1 175 ? 5.800 -1.687 4.579 1.00 98.44 175 ASP A N 1
ATOM 1356 C CA . ASP A 1 175 ? 4.921 -1.101 5.585 1.00 98.44 175 ASP A CA 1
ATOM 1357 C C . ASP A 1 175 ? 5.480 0.258 6.013 1.00 98.44 175 ASP A C 1
ATOM 1359 O O . ASP A 1 175 ? 6.642 0.362 6.414 1.00 98.44 175 ASP A O 1
ATOM 1363 N N . ALA A 1 176 ? 4.650 1.297 5.946 1.00 98.44 176 ALA A N 1
ATOM 1364 C CA . ALA A 1 176 ? 5.003 2.639 6.395 1.00 98.44 176 ALA A CA 1
ATOM 1365 C C . ALA A 1 176 ? 3.812 3.359 7.018 1.00 98.44 176 ALA A C 1
ATOM 1367 O O . ALA A 1 176 ? 2.669 3.245 6.560 1.00 98.44 176 ALA A O 1
ATOM 1368 N N . GLY A 1 177 ? 4.089 4.170 8.037 1.00 98.50 177 GLY A N 1
ATOM 1369 C CA . GLY A 1 177 ? 3.147 5.170 8.512 1.00 98.50 177 GLY A CA 1
ATOM 1370 C C . GLY A 1 177 ? 2.907 6.259 7.467 1.00 98.50 177 GLY A C 1
ATOM 1371 O O . GLY A 1 177 ? 3.785 6.601 6.675 1.00 98.50 177 GLY A O 1
ATOM 1372 N N . ILE A 1 178 ? 1.718 6.859 7.486 1.00 97.44 178 ILE A N 1
ATOM 1373 C CA . ILE A 1 178 ? 1.370 7.946 6.558 1.00 97.44 178 ILE A CA 1
ATOM 1374 C C . ILE A 1 178 ? 2.306 9.156 6.683 1.00 97.44 178 ILE A C 1
ATOM 1376 O O . ILE A 1 178 ? 2.567 9.837 5.691 1.00 97.44 178 ILE A O 1
ATOM 1380 N N . ASP A 1 179 ? 2.829 9.430 7.877 1.00 97.00 179 ASP A N 1
ATOM 1381 C CA . ASP A 1 179 ? 3.767 10.537 8.062 1.00 97.00 179 ASP A CA 1
ATOM 1382 C C . ASP A 1 179 ? 5.118 10.264 7.391 1.00 97.00 179 ASP A C 1
ATOM 1384 O O . ASP A 1 179 ? 5.675 11.166 6.767 1.00 97.00 179 ASP A O 1
ATOM 1388 N N . GLU A 1 180 ? 5.593 9.016 7.413 1.00 97.44 180 GLU A N 1
ATOM 1389 C CA . GLU A 1 180 ? 6.796 8.592 6.683 1.00 97.44 180 GLU A CA 1
ATOM 1390 C C . GLU A 1 180 ? 6.573 8.687 5.166 1.00 97.44 180 GLU A C 1
ATOM 1392 O O . GLU A 1 180 ? 7.420 9.193 4.427 1.00 97.44 180 GLU A O 1
ATOM 1397 N N . MET A 1 181 ? 5.376 8.302 4.703 1.00 96.19 181 MET A N 1
ATOM 1398 C CA . MET A 1 181 ? 4.975 8.377 3.295 1.00 96.19 181 MET A CA 1
ATOM 1399 C C . MET A 1 181 ? 5.041 9.799 2.721 1.00 96.19 181 MET A C 1
ATOM 1401 O O . MET A 1 181 ? 5.003 9.942 1.501 1.00 96.19 181 MET A O 1
ATOM 1405 N N . ARG A 1 182 ? 5.148 10.865 3.536 1.00 94.69 182 ARG A N 1
ATOM 1406 C CA . ARG A 1 182 ? 5.322 12.258 3.068 1.00 94.69 182 ARG A CA 1
ATOM 1407 C C . ARG A 1 182 ? 6.640 12.488 2.325 1.00 94.69 182 ARG A C 1
ATOM 1409 O O . ARG A 1 182 ? 6.688 13.365 1.467 1.00 94.69 182 ARG A O 1
ATOM 1416 N N . ALA A 1 183 ? 7.675 11.706 2.626 1.00 96.75 183 ALA A N 1
ATOM 1417 C CA . ALA A 1 183 ? 8.973 11.805 1.960 1.00 96.75 183 ALA A CA 1
ATOM 1418 C C . ALA A 1 183 ? 8.963 11.235 0.529 1.00 96.75 183 ALA A C 1
ATOM 1420 O O . ALA A 1 183 ? 9.817 11.591 -0.282 1.00 96.75 183 ALA A O 1
ATOM 1421 N N . LEU A 1 184 ? 7.988 10.381 0.205 1.00 97.69 184 LEU A N 1
ATOM 1422 C CA . LEU A 1 184 ? 7.831 9.813 -1.133 1.00 97.69 184 LEU A CA 1
ATOM 1423 C C . LEU A 1 184 ? 7.235 10.831 -2.115 1.00 97.69 184 LEU A C 1
ATOM 1425 O O . LEU A 1 184 ? 6.515 11.761 -1.744 1.00 97.69 184 LEU A O 1
ATOM 1429 N N . ARG A 1 185 ? 7.503 10.652 -3.402 1.00 98.00 185 ARG A N 1
ATOM 1430 C CA . ARG A 1 185 ? 6.872 11.417 -4.479 1.00 98.00 185 ARG A CA 1
ATOM 1431 C C . ARG A 1 185 ? 5.508 10.820 -4.807 1.00 98.00 185 ARG A C 1
ATOM 1433 O O . ARG A 1 185 ? 5.312 9.612 -4.715 1.00 98.00 185 ARG A O 1
ATOM 1440 N N . ALA A 1 186 ? 4.572 11.691 -5.166 1.00 96.50 186 ALA A N 1
ATOM 1441 C CA . ALA A 1 186 ? 3.190 11.344 -5.472 1.00 96.50 186 ALA A CA 1
ATOM 1442 C C . ALA A 1 186 ? 2.765 12.039 -6.766 1.00 96.50 186 ALA A C 1
ATOM 1444 O O . ALA A 1 186 ? 3.144 13.197 -6.974 1.00 96.50 186 ALA A O 1
ATOM 1445 N N . ARG A 1 187 ? 1.976 11.359 -7.597 1.00 89.75 187 ARG A N 1
ATOM 1446 C CA . ARG A 1 187 ? 1.422 11.889 -8.848 1.00 89.75 187 ARG A CA 1
ATOM 1447 C C . ARG A 1 187 ? -0.014 11.438 -9.032 1.00 89.75 187 ARG A C 1
ATOM 1449 O O . ARG A 1 187 ? -0.334 10.337 -8.543 1.00 89.75 187 ARG A O 1
#

Foldseek 3Di:
DVQVVVLVVLVLLPLQDDDPDDDPQDDPRVVQVVLQVVQSVCAVVVVFFHKDWDD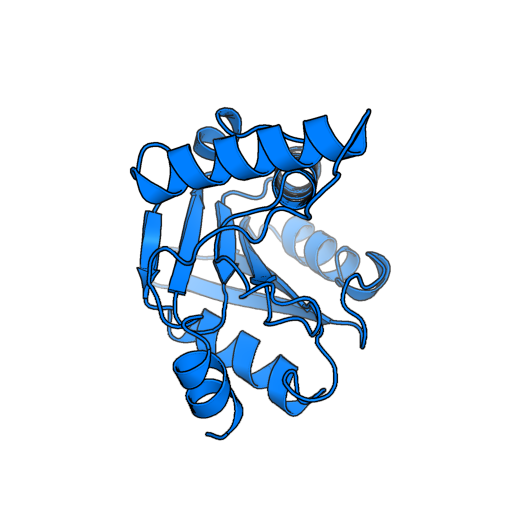PVSLVLVVVVCVVPVCVVANWKKKWFWWWDDDPVDIDIDIQIFTDRHHDDDPVRRPVVVVVVVVVVVIAREEMEMEFEQDPVSGSTGQTQRLASLVVQLVCCVPPVHFWYWYYHSTMITIGGNVSSVVGHHD

Sequence (187 aa):
MAYRAAIREEGAEERYPALAVPTGASGPNADVWRDESFNNDLAYRGVVGAIGPITCLDALLFAQENARVPQLERPTEFLASVLRKGSDEHEELVVVFGAGAELFPPKTVYGFDIVDDYLAQGWSYWYVLHNHTRQSNGALGIPVPSTSDVQFGRGLAAKRGLKRVRVTNGFYSFDAGIDEMRALRAR

Radius of gyration: 16.21 Å; chains: 1; bounding box: 37×37×50 Å

pLDDT: mean 91.84, std 7.47, range [57.34, 98.62]